Protein AF-A0A8S3SWG8-F1 (afdb_monomer_lite)

Organism: Mytilus edulis (NCBI:txid6550)

pLDDT: mean 70.82, std 17.38, range [36.03, 93.69]

Radius of gyration: 21.61 Å; chains: 1; bounding box: 62×68×49 Å

Foldseek 3Di:
DVVLCVVPVDDPPVVVVVVVVVVVLVVLLVVQLLVQLCVVPVCSVPDDDLDPVVVVVSSLVSLPPPVSPVDAQKHFDNPWDFDPPPQDQWTKGWIWGDDPPRRTDIDIDIDWDWDDDFLDEDPPDPQVPDPPDDPQLSRLYKIKTFDGDPDDPVDPPVDPSVVLPDDDDDDPPPPPPDRIDIGSVSSVVVSLVPDDPVVVSVVVSVVVCVVVDDDPPPPPPPPDDD

Sequence (226 aa):
MNYLLESYHIRSQKNNSEVDSVTFEVNNLVTSICTQIRKYDSRFEMSVFPSGMLFSEYLKRALNEPLLWKEGNLYFNIKNEFTIRHDKPVITFGVYWFGSVYKKLRISIDLVPAVYKRGWWPTNTDVYKIPLISPDIKAAGCFLILQTKKLKISVDISHCISQTCNTEDDDEELAKKRMLRISTAPAEICLMKSLPNKFRQAYVLAKILKNVCPEIDVETKQYGLE

Secondary structure (DSSP, 8-state):
-HHHIIIIIS--HHHHHHHHHHHHHHHHHHHHHHHHHHHH-GGGGSS--S-HHHHHHHHHHHHT-TTTTSSSSEEE-TTSPPEE-TTSS-EEEEEEE--SS-TTEEEEEEE--EEE-TT---TT--GGGSTT--HHHHHH--EEEEPPP-S---S--SS-GGGTSPP----TT-----SEEEE-HHHHHHHHHHS-HHHHHHHHHHHHHHHHSPP-----------

Structure (mmCIF, N/CA/C/O backbone):
data_AF-A0A8S3SWG8-F1
#
_entry.id   AF-A0A8S3SWG8-F1
#
loop_
_atom_site.group_PDB
_atom_site.id
_atom_site.type_symbol
_atom_site.label_atom_id
_atom_site.label_alt_id
_atom_site.label_comp_id
_atom_site.label_asym_id
_atom_site.label_entity_id
_atom_site.label_seq_id
_atom_site.pdbx_PDB_ins_code
_atom_site.Cartn_x
_atom_site.Cartn_y
_atom_site.Cartn_z
_atom_site.occupancy
_atom_site.B_iso_or_equiv
_atom_site.auth_seq_id
_atom_site.auth_comp_id
_atom_site.auth_asym_id
_atom_site.auth_atom_id
_atom_site.pdbx_PDB_model_num
ATOM 1 N N . MET A 1 1 ? -23.712 -16.628 -3.061 1.00 57.06 1 MET A N 1
ATOM 2 C CA . MET A 1 1 ? -22.849 -15.448 -3.309 1.00 57.06 1 MET A CA 1
ATOM 3 C C . MET A 1 1 ? -23.446 -14.188 -2.685 1.00 57.06 1 MET A C 1
ATOM 5 O O . MET A 1 1 ? -22.752 -13.569 -1.892 1.00 57.06 1 MET A O 1
ATOM 9 N N . ASN A 1 2 ? -24.722 -13.868 -2.946 1.00 60.84 2 ASN A N 1
ATOM 10 C CA . ASN A 1 2 ? -25.399 -12.691 -2.374 1.00 60.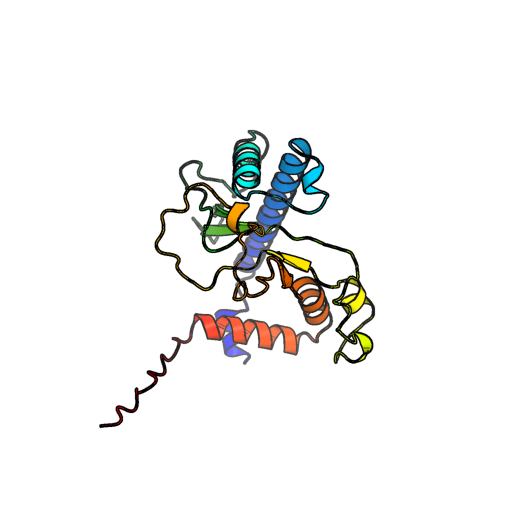84 2 ASN A CA 1
ATOM 11 C C . ASN A 1 2 ? -25.416 -12.675 -0.840 1.00 60.84 2 ASN A C 1
ATOM 13 O O . ASN A 1 2 ? -24.961 -11.698 -0.275 1.00 60.84 2 ASN A O 1
ATOM 17 N N . TYR A 1 3 ? -25.772 -13.782 -0.174 1.00 65.62 3 TYR A N 1
ATOM 18 C CA . TYR A 1 3 ? -25.734 -13.868 1.296 1.00 65.62 3 TYR A CA 1
ATOM 19 C C . TYR A 1 3 ? -24.356 -13.526 1.891 1.00 65.62 3 TYR A C 1
ATOM 21 O O . TYR A 1 3 ? -24.258 -12.721 2.801 1.00 65.62 3 TYR A O 1
ATOM 29 N N . LEU A 1 4 ? -23.259 -14.064 1.343 1.00 62.97 4 LEU A N 1
ATOM 30 C CA . LEU A 1 4 ? -21.913 -13.748 1.845 1.00 62.97 4 LEU A CA 1
ATOM 31 C C . LEU A 1 4 ? -21.521 -12.287 1.584 1.00 62.97 4 LEU A C 1
ATOM 33 O O . LEU A 1 4 ? -20.842 -11.681 2.411 1.00 62.97 4 LEU A O 1
ATOM 37 N N . LEU A 1 5 ? -21.952 -11.715 0.453 1.00 64.19 5 LEU A N 1
ATOM 38 C CA . LEU A 1 5 ? -21.776 -10.288 0.198 1.00 64.19 5 LEU A CA 1
ATOM 39 C C . LEU A 1 5 ? -22.578 -9.479 1.212 1.00 64.19 5 LEU A C 1
ATOM 41 O O . LEU A 1 5 ? -22.011 -8.624 1.866 1.00 64.19 5 LEU A O 1
ATOM 45 N N . GLU A 1 6 ? -23.855 -9.772 1.394 1.00 65.69 6 GLU A N 1
ATOM 46 C CA . GLU A 1 6 ? -24.756 -9.053 2.294 1.00 65.69 6 GLU A CA 1
ATOM 47 C C . GLU A 1 6 ? -24.338 -9.158 3.762 1.00 65.69 6 GLU A C 1
ATOM 49 O O . GLU A 1 6 ? -24.342 -8.159 4.472 1.00 65.69 6 GLU A O 1
ATOM 54 N N . SER A 1 7 ? -23.912 -10.337 4.210 1.00 62.62 7 SER A N 1
ATOM 55 C CA . SER A 1 7 ? -23.551 -10.582 5.606 1.00 62.62 7 SER A CA 1
ATOM 56 C C . SER A 1 7 ? -22.138 -10.123 5.972 1.00 62.62 7 SER A C 1
ATOM 58 O O . SER A 1 7 ? -21.915 -9.738 7.117 1.00 62.62 7 SER A O 1
ATOM 60 N N . TYR A 1 8 ? -21.174 -10.163 5.041 1.00 60.78 8 TYR A N 1
ATOM 61 C CA . TYR A 1 8 ? -19.756 -9.912 5.360 1.00 60.78 8 TYR A CA 1
ATOM 62 C C . TYR A 1 8 ? -19.107 -8.772 4.567 1.00 60.78 8 TYR A C 1
ATOM 64 O O . TYR A 1 8 ? -18.087 -8.230 5.002 1.00 60.78 8 TYR A O 1
ATOM 72 N N . HIS A 1 9 ? -19.658 -8.393 3.412 1.00 63.19 9 HIS A N 1
ATOM 73 C CA . HIS A 1 9 ? -19.098 -7.344 2.555 1.00 63.19 9 HIS A CA 1
ATOM 74 C C . HIS A 1 9 ? -19.911 -6.042 2.573 1.00 63.19 9 HIS A C 1
ATOM 76 O O . HIS A 1 9 ? -19.324 -4.965 2.653 1.00 63.19 9 HIS A O 1
ATOM 82 N N . ILE A 1 10 ? -21.241 -6.124 2.533 1.00 63.59 10 ILE A N 1
ATOM 83 C CA . ILE A 1 10 ? -22.164 -4.994 2.603 1.00 63.59 10 ILE A CA 1
ATOM 84 C C . ILE A 1 10 ? -22.237 -4.575 4.065 1.00 63.59 10 ILE A C 1
ATOM 86 O O . ILE A 1 10 ? -22.981 -5.118 4.875 1.00 63.59 10 ILE A O 1
ATOM 90 N N . ARG A 1 11 ? -21.393 -3.613 4.427 1.00 65.00 11 ARG A N 1
ATOM 91 C CA . ARG A 1 11 ? -21.421 -3.019 5.762 1.00 65.00 11 ARG A CA 1
ATOM 92 C C . ARG A 1 11 ? -22.579 -2.027 5.839 1.00 65.00 11 ARG A C 1
ATOM 94 O O . ARG A 1 11 ? -23.030 -1.504 4.819 1.00 65.00 11 ARG A O 1
ATOM 101 N N . SER A 1 12 ? -23.029 -1.730 7.058 1.00 70.69 12 SER A N 1
ATOM 102 C CA . SER A 1 12 ? -23.976 -0.632 7.272 1.00 70.69 12 SER A CA 1
ATOM 103 C C . SER A 1 12 ? -23.427 0.665 6.663 1.00 70.69 12 SER A C 1
ATOM 105 O O . SER A 1 12 ? -22.212 0.868 6.598 1.00 70.69 12 SER A O 1
ATOM 107 N N . GLN A 1 13 ? -24.310 1.570 6.238 1.00 73.75 13 GLN A N 1
ATOM 108 C CA . GLN A 1 13 ? -23.900 2.854 5.659 1.00 73.75 13 GLN A CA 1
ATOM 109 C C . GLN A 1 13 ? -22.954 3.630 6.592 1.00 73.75 13 GLN A C 1
ATOM 111 O O . GLN A 1 13 ? -21.968 4.202 6.137 1.00 73.75 13 GLN A O 1
ATOM 116 N N . LYS A 1 14 ? -23.203 3.557 7.906 1.00 74.88 14 LYS A N 1
ATOM 117 C CA . LYS A 1 14 ? -22.357 4.146 8.949 1.00 74.88 14 LYS A CA 1
ATOM 118 C C . LYS A 1 14 ? -20.967 3.501 9.026 1.00 74.88 14 LYS A C 1
ATOM 120 O O . LYS A 1 14 ? -19.974 4.194 9.211 1.00 74.88 14 LYS A O 1
ATOM 125 N N . ASN A 1 15 ? -20.880 2.180 8.861 1.00 79.50 15 ASN A N 1
ATOM 126 C CA . ASN A 1 15 ? -19.596 1.483 8.818 1.00 79.50 15 ASN A CA 1
ATOM 127 C C . ASN A 1 15 ? -18.816 1.840 7.548 1.00 79.50 15 ASN A C 1
ATOM 129 O O . ASN A 1 15 ? -17.609 2.033 7.630 1.00 79.50 15 ASN A O 1
ATOM 133 N N . ASN A 1 16 ? -19.483 1.926 6.391 1.00 79.44 16 ASN A N 1
ATOM 134 C CA . ASN A 1 16 ? -18.834 2.330 5.141 1.00 79.44 16 ASN A CA 1
ATOM 135 C C . ASN A 1 16 ? -18.283 3.752 5.247 1.00 79.44 16 ASN A C 1
ATOM 137 O O . ASN A 1 16 ? -17.101 3.946 4.991 1.00 79.44 16 ASN A O 1
ATOM 141 N N . SER A 1 17 ? -19.084 4.707 5.735 1.00 84.56 17 SER A N 1
ATOM 142 C CA . SER A 1 17 ? -18.609 6.084 5.894 1.00 84.56 17 SER A CA 1
ATOM 143 C C . SER A 1 17 ? -17.423 6.173 6.852 1.00 84.56 17 SER A C 1
ATOM 145 O O . SER A 1 17 ? -16.471 6.892 6.580 1.00 84.56 17 SER A O 1
ATOM 147 N N . GLU A 1 18 ? -17.443 5.429 7.964 1.00 85.31 18 GLU A N 1
ATOM 148 C CA . GLU A 1 18 ? -16.325 5.446 8.907 1.00 85.31 18 GLU A CA 1
ATOM 149 C C . GLU A 1 18 ? -15.065 4.783 8.335 1.00 85.31 18 GLU A C 1
ATOM 151 O O . GLU A 1 18 ? -13.961 5.252 8.589 1.00 85.31 18 GLU A O 1
ATOM 156 N N . VAL A 1 19 ? -15.202 3.736 7.519 1.00 84.81 19 VAL A N 1
ATOM 157 C CA . VAL A 1 19 ? -14.074 3.104 6.812 1.00 84.81 19 VAL A CA 1
ATOM 158 C C . VAL A 1 19 ? -13.483 4.042 5.765 1.00 84.81 19 VAL A C 1
ATOM 160 O O . VAL A 1 19 ? -12.259 4.093 5.623 1.00 84.81 19 VAL A O 1
ATOM 163 N N . ASP A 1 20 ? -14.323 4.796 5.060 1.00 85.62 20 ASP A N 1
ATOM 164 C CA . ASP A 1 20 ? -13.876 5.816 4.114 1.00 85.62 20 ASP A CA 1
ATOM 165 C C . ASP A 1 20 ? -13.111 6.927 4.845 1.00 85.62 20 ASP A C 1
ATOM 167 O O . ASP A 1 20 ? -12.016 7.291 4.416 1.00 85.62 20 ASP A O 1
ATOM 171 N N . SER A 1 21 ? -13.607 7.387 6.003 1.00 87.38 21 SER A N 1
ATOM 172 C CA . SER A 1 21 ? -12.891 8.342 6.862 1.00 87.38 21 SER A CA 1
ATOM 173 C C . SER A 1 21 ? -11.553 7.791 7.355 1.00 87.38 21 SER A C 1
ATOM 175 O O . SER A 1 21 ? -10.537 8.467 7.234 1.00 87.38 21 SER A O 1
ATOM 177 N N . VAL A 1 22 ? -11.517 6.548 7.852 1.00 86.19 22 VAL A N 1
ATOM 178 C CA . VAL A 1 22 ? -10.267 5.882 8.259 1.00 86.19 22 VAL A CA 1
ATOM 179 C C . VAL A 1 22 ? -9.275 5.854 7.098 1.00 86.19 22 VAL A C 1
ATOM 181 O O . VAL A 1 22 ? -8.109 6.196 7.268 1.00 86.19 22 VAL A O 1
ATOM 184 N N . THR A 1 23 ? -9.730 5.447 5.913 1.00 85.69 23 THR A N 1
ATOM 185 C CA . THR A 1 23 ? -8.876 5.320 4.725 1.00 85.69 23 THR A CA 1
ATOM 186 C C . THR A 1 23 ? -8.331 6.677 4.289 1.00 85.69 23 THR A C 1
ATOM 188 O O . THR A 1 23 ? -7.146 6.792 3.979 1.00 85.69 23 THR A O 1
ATOM 191 N N . PHE A 1 24 ? -9.176 7.708 4.289 1.00 86.31 24 PHE A N 1
ATOM 192 C CA . PHE A 1 24 ? -8.790 9.078 3.969 1.00 86.31 24 PHE A CA 1
ATOM 193 C C . PHE A 1 24 ? -7.724 9.607 4.935 1.00 86.31 24 PHE A C 1
ATOM 195 O O . PHE A 1 24 ? -6.657 10.031 4.493 1.00 86.31 24 PHE A O 1
ATOM 202 N N . GLU A 1 25 ? -7.959 9.494 6.243 1.00 86.81 25 GLU A N 1
ATOM 203 C CA . GLU A 1 25 ? -7.031 9.985 7.267 1.00 86.81 25 GLU A CA 1
ATOM 204 C C . GLU A 1 25 ? -5.702 9.222 7.265 1.00 86.81 25 GLU A C 1
ATOM 206 O O . GLU A 1 25 ? -4.633 9.826 7.348 1.00 86.81 25 GLU A O 1
ATOM 211 N N . VAL A 1 26 ? -5.730 7.896 7.085 1.00 84.69 26 VAL A N 1
ATOM 212 C CA . VAL A 1 26 ? -4.501 7.096 6.957 1.00 84.69 26 VAL A CA 1
ATOM 213 C C . VAL A 1 26 ? -3.703 7.508 5.715 1.00 84.69 26 VAL A C 1
ATOM 215 O O . VAL A 1 26 ? -2.483 7.645 5.796 1.00 84.69 26 VAL A O 1
ATOM 218 N N . ASN A 1 27 ? -4.355 7.753 4.575 1.00 83.69 27 ASN A N 1
ATOM 219 C CA . ASN A 1 27 ? -3.670 8.202 3.358 1.00 83.69 27 ASN A CA 1
ATOM 220 C C . ASN A 1 27 ? -3.062 9.604 3.514 1.00 83.69 27 ASN A C 1
ATOM 222 O O . ASN A 1 27 ? -1.930 9.834 3.075 1.00 83.69 27 ASN A O 1
ATOM 226 N N . ASN A 1 28 ? -3.775 10.527 4.163 1.00 84.06 28 ASN A N 1
ATOM 227 C CA . ASN A 1 28 ? -3.267 11.864 4.470 1.00 84.06 28 ASN A CA 1
ATOM 228 C C . ASN A 1 28 ? -2.070 11.803 5.418 1.00 84.06 28 ASN A C 1
ATOM 230 O O . ASN A 1 28 ? -1.062 12.476 5.183 1.00 84.06 28 ASN A O 1
ATOM 234 N N . LEU A 1 29 ? -2.143 10.953 6.445 1.00 84.00 29 LEU A N 1
ATOM 235 C CA . LEU A 1 29 ? -1.035 10.706 7.358 1.00 84.00 29 LEU A CA 1
ATOM 236 C C . LEU A 1 29 ? 0.188 10.174 6.606 1.00 84.00 29 LEU A C 1
ATOM 238 O O . LEU A 1 29 ? 1.271 10.740 6.734 1.00 84.00 29 LEU A O 1
ATOM 242 N N . VAL A 1 30 ? 0.031 9.121 5.796 1.00 83.69 30 VAL A N 1
ATOM 243 C CA . VAL A 1 30 ? 1.140 8.533 5.022 1.00 83.69 30 VAL A CA 1
ATOM 244 C C . VAL A 1 30 ? 1.748 9.568 4.075 1.00 83.69 30 VAL A C 1
ATOM 246 O O . VAL A 1 30 ? 2.968 9.697 4.011 1.00 83.69 30 VAL A O 1
ATOM 249 N N . THR A 1 31 ? 0.921 10.372 3.406 1.00 83.69 31 THR A N 1
ATOM 250 C CA . THR A 1 31 ? 1.386 11.451 2.520 1.00 83.69 31 THR A CA 1
ATOM 251 C C . THR A 1 31 ? 2.163 12.516 3.293 1.00 83.69 31 THR A C 1
ATOM 253 O O . THR A 1 31 ? 3.228 12.957 2.851 1.00 83.69 31 THR A O 1
ATOM 256 N N . SER A 1 32 ? 1.678 12.904 4.472 1.00 83.31 32 SER A N 1
ATOM 257 C CA . SER A 1 32 ? 2.334 13.886 5.337 1.00 83.31 32 SER A CA 1
ATOM 258 C C . SER A 1 32 ? 3.667 13.363 5.868 1.00 83.31 32 SER A C 1
ATOM 260 O O . SER A 1 32 ? 4.667 14.075 5.801 1.00 83.31 32 SER A O 1
ATOM 262 N N . ILE A 1 33 ? 3.721 12.099 6.297 1.00 82.19 33 ILE A N 1
ATOM 263 C CA . ILE A 1 33 ? 4.956 11.412 6.694 1.00 82.19 33 ILE A CA 1
ATOM 264 C C . ILE A 1 33 ? 5.957 11.419 5.538 1.00 82.19 33 ILE A C 1
ATOM 266 O O . ILE A 1 33 ? 7.079 11.885 5.715 1.00 82.19 33 ILE A O 1
ATOM 270 N N . CYS A 1 34 ? 5.561 10.964 4.346 1.00 80.62 34 CYS A N 1
ATOM 271 C CA . CYS A 1 34 ? 6.434 10.956 3.171 1.00 80.62 34 CYS A CA 1
ATOM 272 C C . CYS A 1 34 ? 6.932 12.366 2.818 1.00 80.62 34 CYS A C 1
ATOM 274 O O . CYS A 1 34 ? 8.098 12.537 2.468 1.00 80.62 34 CYS A O 1
ATOM 276 N N . THR A 1 35 ? 6.081 13.384 2.965 1.00 82.25 35 THR A N 1
ATOM 277 C CA . THR A 1 35 ? 6.444 14.789 2.732 1.00 82.25 35 THR A CA 1
ATOM 278 C C . THR A 1 35 ? 7.468 15.290 3.751 1.00 82.25 35 THR A C 1
ATOM 280 O O . THR A 1 35 ? 8.424 15.962 3.373 1.00 82.25 35 THR A O 1
ATOM 283 N N 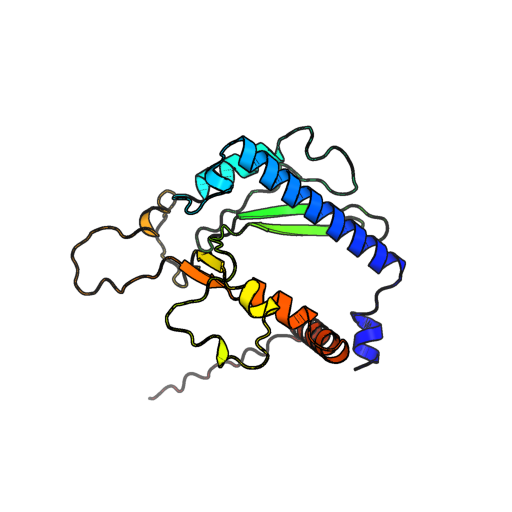. GLN A 1 36 ? 7.309 14.966 5.037 1.00 82.75 36 GLN A N 1
ATOM 284 C CA . GLN A 1 36 ? 8.273 15.344 6.077 1.00 82.75 36 GLN A CA 1
ATOM 285 C C . GLN A 1 36 ? 9.602 14.611 5.908 1.00 82.75 36 GLN A C 1
ATOM 287 O O . GLN A 1 36 ? 10.660 15.232 5.936 1.00 82.75 36 GLN A O 1
ATOM 292 N N . ILE A 1 37 ? 9.551 13.310 5.629 1.00 80.12 37 ILE A N 1
ATOM 293 C CA . ILE A 1 37 ? 10.734 12.508 5.316 1.00 80.12 37 ILE A CA 1
ATOM 294 C C . ILE A 1 37 ? 11.498 13.115 4.127 1.00 80.12 37 ILE A C 1
ATOM 296 O O . ILE A 1 37 ? 12.712 13.285 4.209 1.00 80.12 37 ILE A O 1
ATOM 300 N N . ARG A 1 38 ? 10.792 13.550 3.074 1.00 79.00 38 ARG A N 1
ATOM 301 C CA . ARG A 1 38 ? 11.382 14.265 1.929 1.00 79.00 38 ARG A CA 1
ATOM 302 C C . ARG A 1 38 ? 12.040 15.593 2.313 1.00 79.00 38 ARG A C 1
ATOM 304 O O . ARG A 1 38 ? 13.034 15.969 1.700 1.00 79.00 38 ARG A O 1
ATOM 311 N N . LYS A 1 39 ? 11.504 16.320 3.300 1.00 81.94 39 LYS A N 1
ATOM 312 C CA . LYS A 1 39 ? 12.140 17.550 3.807 1.00 81.94 39 LYS A CA 1
ATOM 313 C C . LYS A 1 39 ? 13.437 17.257 4.555 1.00 81.94 39 LYS A C 1
ATOM 315 O O . LYS A 1 39 ? 14.352 18.069 4.491 1.00 81.94 39 LYS A O 1
ATOM 320 N N . TYR A 1 40 ? 13.515 16.131 5.265 1.00 80.19 40 TYR A N 1
ATOM 321 C CA . TYR A 1 40 ? 14.744 15.736 5.953 1.00 80.19 40 TYR A CA 1
ATOM 322 C C . TYR A 1 40 ? 15.803 15.186 4.998 1.00 80.19 40 TYR A C 1
ATOM 324 O O . TYR A 1 40 ? 16.990 15.369 5.261 1.00 80.19 40 TYR A O 1
ATOM 332 N N . ASP A 1 41 ? 15.390 14.528 3.912 1.00 70.56 41 ASP A N 1
ATOM 333 C CA . ASP A 1 41 ? 16.292 14.020 2.882 1.00 70.56 41 ASP A CA 1
ATOM 334 C C . ASP A 1 41 ? 15.583 13.924 1.518 1.00 70.56 41 ASP A C 1
ATOM 336 O O . ASP A 1 41 ? 14.652 13.141 1.306 1.00 70.56 41 ASP A O 1
ATOM 340 N N . SER A 1 42 ? 16.041 14.720 0.551 1.00 69.25 42 SER A N 1
ATOM 341 C CA . SER A 1 42 ? 15.465 14.758 -0.796 1.00 69.25 42 SER A CA 1
ATOM 342 C C . SER A 1 42 ? 15.673 13.455 -1.576 1.00 69.25 42 SER A C 1
ATOM 344 O O . SER A 1 42 ? 14.939 13.195 -2.529 1.00 69.25 42 SER A O 1
ATOM 346 N N . ARG A 1 43 ? 16.593 12.577 -1.149 1.00 66.44 43 ARG A N 1
ATOM 347 C CA . ARG A 1 43 ? 16.804 11.249 -1.750 1.00 66.44 43 ARG A CA 1
ATOM 348 C C . ARG A 1 43 ? 15.627 10.303 -1.524 1.00 66.44 43 ARG A C 1
ATOM 350 O O . ARG A 1 43 ? 15.517 9.305 -2.222 1.00 66.44 43 ARG A O 1
ATOM 357 N N . PHE A 1 44 ? 14.675 10.625 -0.646 1.00 62.44 44 PHE A N 1
ATOM 358 C CA . PHE A 1 44 ? 13.390 9.910 -0.605 1.00 62.44 44 PHE A CA 1
ATOM 359 C C . PHE A 1 44 ? 12.535 10.106 -1.868 1.00 62.44 44 PHE A C 1
ATOM 361 O O . PHE A 1 44 ? 11.556 9.387 -2.051 1.00 62.44 44 PHE A O 1
ATOM 368 N N . GLU A 1 45 ? 12.938 11.001 -2.778 1.00 56.84 45 GLU A N 1
ATOM 369 C CA . GLU A 1 45 ? 12.431 11.093 -4.153 1.00 56.84 45 GLU A CA 1
ATOM 370 C C . GLU A 1 45 ? 13.211 10.207 -5.154 1.00 56.84 45 GLU A C 1
ATOM 372 O O . GLU A 1 45 ? 12.694 9.895 -6.226 1.00 56.84 45 GLU A O 1
ATOM 377 N N . MET A 1 46 ? 14.426 9.744 -4.814 1.00 41.12 46 MET A N 1
ATOM 378 C CA . MET A 1 46 ? 15.296 8.943 -5.684 1.00 41.12 46 MET A CA 1
ATOM 379 C C . MET A 1 46 ? 16.039 7.788 -4.977 1.00 41.12 46 MET A C 1
ATOM 381 O O . MET A 1 46 ? 17.015 7.976 -4.264 1.00 41.12 46 MET A O 1
ATOM 385 N N . SER A 1 47 ? 15.598 6.577 -5.334 1.00 50.53 47 SER A N 1
ATOM 386 C CA . SER A 1 47 ? 16.322 5.316 -5.579 1.00 50.53 47 SER A CA 1
ATOM 387 C C . SER A 1 47 ? 17.558 4.958 -4.734 1.00 50.53 47 SER A C 1
ATOM 389 O O . SER A 1 47 ? 18.670 5.383 -5.020 1.00 50.53 47 SER A O 1
ATOM 391 N N . VAL A 1 48 ? 17.359 3.952 -3.875 1.00 39.22 48 VAL A N 1
ATOM 392 C CA . VAL A 1 48 ? 18.357 3.124 -3.167 1.00 39.22 48 VAL A CA 1
ATOM 393 C C . VAL A 1 48 ? 18.805 3.686 -1.817 1.00 39.22 48 VAL A C 1
ATOM 395 O O . VAL A 1 48 ? 19.739 4.471 -1.697 1.00 39.22 48 VAL A O 1
ATOM 398 N N . PHE A 1 49 ? 18.151 3.178 -0.769 1.00 46.41 49 PHE A N 1
ATOM 399 C CA . PHE A 1 49 ? 18.596 3.350 0.608 1.00 46.41 49 PHE A CA 1
ATOM 400 C C . PHE A 1 49 ? 19.559 2.226 0.986 1.00 46.41 49 PHE A C 1
ATOM 402 O O . PHE A 1 49 ? 19.170 1.059 0.910 1.00 46.41 49 PHE A O 1
ATOM 409 N N . PRO A 1 50 ? 20.779 2.551 1.442 1.00 40.47 50 PRO A N 1
ATOM 410 C CA . PRO A 1 50 ? 21.712 1.547 1.936 1.00 40.47 50 PRO A CA 1
ATOM 411 C C . PRO A 1 50 ? 21.315 0.997 3.318 1.00 40.47 50 PRO A C 1
ATOM 413 O O . PRO A 1 50 ? 21.817 -0.050 3.716 1.00 40.47 50 PRO A O 1
ATOM 416 N N . SER A 1 51 ? 20.403 1.646 4.062 1.00 47.44 51 SER A N 1
ATOM 417 C CA . SER A 1 51 ? 19.955 1.125 5.359 1.00 47.44 51 SER A CA 1
ATOM 418 C C . SER A 1 51 ? 18.500 1.472 5.706 1.00 47.44 51 SER A C 1
ATOM 420 O O . SER A 1 51 ? 18.052 2.615 5.624 1.00 47.44 51 SER A O 1
ATOM 422 N N . GLY A 1 52 ? 17.749 0.464 6.158 1.00 53.94 52 GLY A N 1
ATOM 423 C CA . GLY A 1 52 ? 16.439 0.634 6.793 1.00 53.94 52 GLY A CA 1
ATOM 424 C C . GLY A 1 52 ? 16.500 1.364 8.143 1.00 53.94 52 GLY A C 1
ATOM 425 O O . GLY A 1 52 ? 15.484 1.894 8.580 1.00 53.94 52 GLY A O 1
ATOM 426 N N . MET A 1 53 ? 17.679 1.456 8.778 1.00 57.75 53 MET A N 1
ATOM 427 C CA . MET A 1 53 ? 17.869 2.227 10.014 1.00 57.75 53 MET A CA 1
ATOM 428 C C . MET A 1 53 ? 17.746 3.735 9.776 1.00 57.75 53 MET A C 1
ATOM 430 O O . MET A 1 53 ? 16.962 4.372 10.471 1.00 57.75 53 MET A O 1
ATOM 434 N N . LEU A 1 54 ? 18.415 4.292 8.758 1.00 59.25 54 LEU A N 1
ATOM 435 C CA . LEU A 1 54 ? 18.298 5.720 8.421 1.00 59.25 54 LEU A CA 1
ATOM 436 C C . LEU A 1 54 ? 16.844 6.088 8.105 1.00 59.25 54 LEU A C 1
ATOM 438 O O . LEU A 1 54 ? 16.307 7.057 8.635 1.00 59.25 54 LEU A O 1
ATOM 442 N N . PHE A 1 55 ? 16.156 5.259 7.311 1.00 65.50 55 PHE A N 1
ATOM 443 C CA . PHE A 1 55 ? 14.731 5.463 7.045 1.00 65.50 55 PHE A CA 1
ATOM 444 C C . PHE A 1 55 ? 13.886 5.406 8.325 1.00 65.50 55 PHE A C 1
ATOM 446 O O . PHE A 1 55 ? 12.973 6.213 8.490 1.00 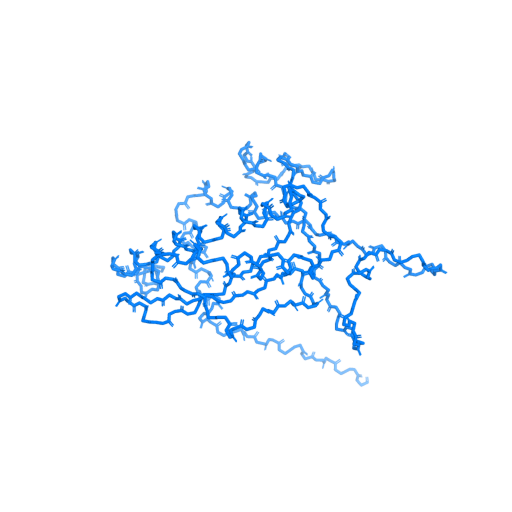65.50 55 PHE A O 1
ATOM 453 N N . SER A 1 56 ? 14.213 4.513 9.264 1.00 67.25 56 SER A N 1
ATOM 454 C CA . SER A 1 56 ? 13.524 4.442 10.555 1.00 67.25 56 SER A CA 1
ATOM 455 C C . SER A 1 56 ? 13.727 5.692 11.414 1.00 67.25 56 SER A C 1
ATOM 457 O O . SER A 1 56 ? 12.794 6.112 12.092 1.00 67.25 56 SER A O 1
ATOM 459 N N . GLU A 1 57 ? 14.905 6.317 11.368 1.00 70.81 57 GLU A N 1
ATOM 460 C CA . GLU A 1 57 ? 15.195 7.554 12.097 1.00 70.81 57 GLU A CA 1
ATOM 461 C C . GLU A 1 57 ? 14.415 8.730 11.516 1.00 70.81 57 GLU A C 1
ATOM 463 O O . GLU A 1 57 ? 13.764 9.464 12.260 1.00 70.81 57 GLU A O 1
ATOM 468 N N . TYR A 1 58 ? 14.392 8.869 10.187 1.00 73.19 58 TYR A N 1
ATOM 469 C CA . TYR A 1 58 ? 13.588 9.899 9.528 1.00 73.19 58 TYR A CA 1
ATOM 470 C C . TYR A 1 58 ? 12.089 9.691 9.746 1.00 73.19 58 TYR A C 1
AT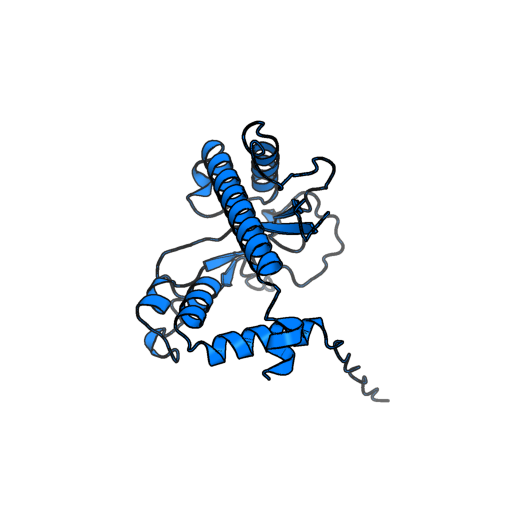OM 472 O O . TYR A 1 58 ? 11.366 10.662 9.961 1.00 73.19 58 TYR A O 1
ATOM 480 N N . LEU A 1 59 ? 11.620 8.440 9.756 1.00 76.00 59 LEU A N 1
ATOM 481 C CA . LEU A 1 59 ? 10.235 8.112 10.078 1.00 76.00 59 LEU A CA 1
ATOM 482 C C . LEU A 1 59 ? 9.894 8.465 11.531 1.00 76.00 59 LEU A C 1
ATOM 484 O O . LEU A 1 59 ? 8.875 9.108 11.775 1.00 76.00 59 LEU A O 1
ATOM 488 N N . LYS A 1 60 ? 10.750 8.090 12.489 1.00 75.75 60 LYS A N 1
ATOM 489 C CA . LYS A 1 60 ? 10.604 8.472 13.903 1.00 75.75 60 LYS A CA 1
ATOM 490 C C . LYS A 1 60 ? 10.550 9.987 14.053 1.00 75.75 60 LYS A C 1
ATOM 492 O O . LYS A 1 60 ? 9.707 10.498 14.781 1.00 75.75 60 LYS A O 1
ATOM 497 N N . ARG A 1 61 ? 11.425 10.709 13.353 1.00 77.38 61 ARG A N 1
ATOM 498 C CA . ARG A 1 61 ? 11.452 12.172 13.371 1.00 77.38 61 ARG A CA 1
ATOM 499 C C . ARG A 1 61 ? 10.157 12.759 12.811 1.00 77.38 61 ARG A C 1
ATOM 501 O O . ARG A 1 61 ? 9.538 13.568 13.488 1.00 77.38 61 ARG A O 1
ATOM 508 N N . ALA A 1 62 ? 9.709 12.278 11.650 1.00 80.25 62 ALA A N 1
ATOM 509 C CA . ALA A 1 62 ? 8.470 12.727 11.020 1.00 80.25 62 ALA A CA 1
ATOM 510 C C . ALA A 1 62 ? 7.254 12.489 11.923 1.00 80.25 62 ALA A C 1
ATOM 512 O O . ALA A 1 62 ? 6.427 13.377 12.076 1.00 80.25 62 ALA A O 1
ATOM 513 N N . LEU A 1 63 ? 7.158 11.319 12.559 1.00 78.50 63 LEU A N 1
ATOM 514 C CA . LEU A 1 63 ? 6.042 10.966 13.443 1.00 78.50 63 LEU A CA 1
ATOM 515 C C . LEU A 1 63 ? 6.034 11.742 14.766 1.00 78.50 63 LEU A C 1
ATOM 517 O O . LEU A 1 63 ? 4.986 11.838 15.397 1.00 78.50 63 LEU A O 1
ATOM 521 N N . ASN A 1 64 ? 7.164 12.315 15.176 1.00 77.50 64 ASN A N 1
ATOM 522 C CA . ASN A 1 64 ? 7.246 13.194 16.342 1.00 77.50 64 ASN A CA 1
ATOM 523 C C . ASN A 1 64 ? 7.000 14.675 15.998 1.00 77.50 64 ASN A C 1
ATOM 525 O O . ASN A 1 64 ? 7.076 15.519 16.889 1.00 77.50 64 ASN A O 1
ATOM 529 N N . GLU A 1 65 ? 6.693 15.012 14.739 1.00 79.25 65 GLU A N 1
ATOM 530 C CA . GLU A 1 65 ? 6.379 16.389 14.353 1.00 79.25 65 GLU A CA 1
ATOM 531 C C . GLU A 1 65 ? 5.064 16.854 15.008 1.00 79.25 65 GLU A C 1
ATOM 533 O O . GLU A 1 65 ? 4.008 16.260 14.754 1.00 79.25 65 GLU A O 1
ATOM 538 N N . PRO A 1 66 ? 5.071 17.951 15.794 1.00 71.12 66 PRO A N 1
ATOM 539 C CA . PRO A 1 66 ? 3.891 18.421 16.527 1.00 71.12 66 PRO A CA 1
ATOM 540 C C . PRO A 1 66 ? 2.701 18.742 15.624 1.00 71.12 66 PRO A C 1
ATOM 542 O O . PRO A 1 66 ? 1.553 18.725 16.061 1.00 71.12 66 PRO A O 1
ATOM 545 N N . LEU A 1 67 ? 2.974 19.071 14.357 1.00 74.50 67 LEU A N 1
ATOM 546 C CA . LEU A 1 67 ? 1.947 19.463 13.404 1.00 74.50 67 LEU A CA 1
ATOM 547 C C . LEU A 1 67 ? 1.355 18.277 12.624 1.00 74.50 67 LEU A C 1
ATOM 549 O O . LEU A 1 67 ? 0.399 18.483 11.883 1.00 74.50 67 LEU A O 1
ATOM 553 N N . LEU A 1 68 ? 1.908 17.065 12.773 1.00 74.62 68 LEU A N 1
ATOM 554 C CA . LEU A 1 68 ? 1.465 15.881 12.030 1.00 74.62 68 LEU A CA 1
ATOM 555 C C . LEU A 1 68 ? 0.108 15.353 12.521 1.00 74.62 68 LEU A C 1
ATOM 557 O O . LEU A 1 68 ? -0.681 14.860 11.725 1.00 74.62 68 LEU A O 1
ATOM 561 N N . TRP A 1 69 ? -0.165 15.478 13.821 1.00 75.62 69 TRP A N 1
ATOM 562 C CA . TRP A 1 69 ? -1.340 14.904 14.497 1.00 75.62 69 TRP A CA 1
ATOM 563 C C . TRP A 1 69 ? -2.442 15.921 14.769 1.00 75.62 69 TRP A C 1
ATOM 565 O O . TRP A 1 69 ? -3.245 15.736 15.680 1.00 75.62 69 TRP A O 1
ATOM 575 N N . LYS A 1 70 ? -2.420 17.048 14.056 1.00 60.97 70 LYS A N 1
ATOM 576 C CA . LYS A 1 70 ? -3.185 18.230 14.454 1.00 60.97 70 LYS A CA 1
ATOM 577 C C . LYS A 1 70 ? -4.689 18.022 14.472 1.00 60.97 70 LYS A C 1
ATOM 579 O O . LYS A 1 70 ? -5.350 18.700 15.250 1.00 60.97 70 LYS A O 1
ATOM 584 N N . GLU A 1 71 ? -5.225 17.131 13.643 1.00 63.88 71 GLU A N 1
ATOM 585 C CA . GLU A 1 71 ? -6.667 16.990 13.469 1.00 63.88 71 GLU A CA 1
ATOM 586 C C . GLU A 1 71 ? -7.037 15.538 13.143 1.00 63.88 71 GLU A C 1
ATOM 588 O O . GLU A 1 71 ? -6.344 14.868 12.378 1.00 63.88 71 GLU A O 1
ATOM 593 N N . GLY A 1 72 ? -8.129 15.054 13.741 1.00 64.88 72 GLY A N 1
ATOM 594 C CA . GLY A 1 72 ? -8.745 13.770 13.405 1.00 64.88 72 GLY A CA 1
ATOM 595 C C . GLY A 1 72 ? -8.863 12.775 14.563 1.00 64.88 72 GLY A C 1
ATOM 596 O O . GLY A 1 72 ? -8.363 12.965 15.667 1.00 64.88 72 GLY A O 1
ATOM 597 N N . ASN A 1 73 ? -9.543 11.665 14.280 1.00 79.56 73 ASN A N 1
ATOM 598 C CA . ASN A 1 73 ? -9.726 10.534 15.199 1.00 79.56 73 ASN A CA 1
ATOM 599 C C . ASN A 1 73 ? -8.523 9.569 15.208 1.00 79.56 73 ASN A C 1
ATOM 601 O O . ASN A 1 73 ? -8.597 8.486 15.796 1.00 79.56 73 ASN A O 1
ATOM 605 N N . LEU A 1 74 ? -7.448 9.926 14.498 1.00 81.19 74 LEU A N 1
ATOM 606 C CA . LEU A 1 74 ? -6.255 9.118 14.291 1.00 81.19 74 LEU A CA 1
ATOM 607 C C . LEU A 1 74 ? -5.123 9.637 15.176 1.00 81.19 74 LEU A C 1
ATOM 609 O O . LEU A 1 74 ? -4.791 10.817 15.131 1.00 81.19 74 LEU A O 1
ATOM 613 N N . TYR A 1 75 ? -4.485 8.755 15.938 1.00 79.12 75 TYR A N 1
ATOM 614 C CA . TYR A 1 75 ? -3.307 9.137 16.710 1.00 79.12 75 TYR A CA 1
ATOM 615 C C . TYR A 1 75 ? -2.254 8.035 16.753 1.00 79.12 75 TYR A C 1
ATOM 617 O O . TYR A 1 75 ? -2.542 6.837 16.661 1.00 79.12 75 TYR A O 1
ATOM 625 N N . PHE A 1 76 ? -1.008 8.452 16.947 1.00 72.94 76 PHE A N 1
ATOM 626 C CA . PHE A 1 76 ? 0.118 7.563 17.187 1.00 72.94 76 PHE A CA 1
ATOM 627 C C . PHE A 1 76 ? 0.457 7.527 18.672 1.00 72.94 76 PHE A C 1
ATOM 629 O O . PHE A 1 76 ? 0.643 8.555 19.318 1.00 72.94 76 PHE A O 1
ATOM 636 N N . ASN A 1 77 ? 0.529 6.321 19.232 1.00 68.81 77 ASN A N 1
ATOM 637 C CA . ASN A 1 77 ? 1.044 6.146 20.579 1.00 68.81 77 ASN A CA 1
ATOM 638 C C . ASN A 1 77 ? 2.565 6.018 20.490 1.00 68.81 77 ASN A C 1
ATOM 640 O O . ASN A 1 77 ? 3.050 4.997 20.018 1.00 68.81 77 ASN A O 1
ATOM 644 N N . ILE A 1 78 ? 3.298 7.017 20.981 1.00 62.47 78 ILE A N 1
ATOM 645 C CA . ILE A 1 78 ? 4.773 7.052 20.984 1.00 62.47 78 ILE A CA 1
ATOM 646 C C . ILE A 1 78 ? 5.375 5.836 21.714 1.00 62.47 78 ILE A C 1
ATOM 648 O O . ILE A 1 78 ? 6.484 5.415 21.401 1.00 62.47 78 ILE A O 1
ATOM 652 N N . LYS A 1 79 ? 4.628 5.224 22.648 1.00 60.62 79 LYS A N 1
ATOM 653 C CA . LYS A 1 79 ? 5.033 3.986 23.337 1.00 60.62 79 LYS A CA 1
ATOM 654 C C . LYS A 1 79 ? 4.898 2.722 22.477 1.00 60.62 79 LYS A C 1
ATOM 656 O O . LYS A 1 79 ? 5.346 1.666 22.905 1.00 60.62 79 LYS A O 1
ATOM 661 N N . ASN A 1 80 ? 4.255 2.787 21.308 1.00 57.31 80 ASN A N 1
ATOM 662 C CA . ASN A 1 80 ? 4.253 1.671 20.368 1.00 57.31 80 ASN A CA 1
ATOM 663 C C . ASN A 1 80 ? 5.619 1.607 19.678 1.00 57.31 80 ASN A C 1
ATOM 665 O O . ASN A 1 80 ? 6.029 2.548 19.000 1.00 57.31 80 ASN A O 1
ATOM 669 N N . GLU A 1 81 ? 6.297 0.475 19.817 1.00 59.28 81 GLU A N 1
ATOM 670 C CA . GLU A 1 81 ? 7.598 0.253 19.198 1.00 59.28 81 GLU A CA 1
ATOM 671 C C . GLU A 1 81 ? 7.497 0.233 17.666 1.00 59.28 81 GLU A C 1
ATOM 673 O O . GLU A 1 81 ? 6.628 -0.417 17.075 1.00 59.28 81 GLU A O 1
ATOM 678 N N . PHE A 1 82 ? 8.420 0.943 17.015 1.00 61.97 82 PHE A N 1
ATOM 679 C CA . PHE A 1 82 ? 8.720 0.721 15.607 1.00 61.97 82 PHE A CA 1
ATOM 680 C C . PHE A 1 82 ? 9.378 -0.638 15.479 1.00 61.97 82 PHE A C 1
ATOM 682 O O . PHE A 1 82 ? 10.453 -0.857 16.035 1.00 61.97 82 PHE A O 1
ATOM 689 N N . THR A 1 83 ? 8.768 -1.523 14.702 1.00 61.59 83 THR A N 1
ATOM 690 C CA . THR A 1 83 ? 9.405 -2.800 14.394 1.00 61.59 83 THR A CA 1
ATOM 691 C C . THR A 1 83 ? 10.092 -2.676 13.045 1.00 61.59 83 THR A C 1
ATOM 693 O O . THR A 1 83 ? 9.448 -2.604 11.996 1.00 61.59 83 THR A O 1
ATOM 696 N N . ILE A 1 84 ? 11.425 -2.610 13.072 1.00 58.78 84 ILE A N 1
ATOM 697 C CA . ILE A 1 84 ? 12.230 -2.890 11.886 1.00 58.78 84 ILE A CA 1
ATOM 698 C C . ILE A 1 84 ? 12.354 -4.401 11.837 1.00 58.78 84 ILE A C 1
ATOM 700 O O . ILE A 1 84 ? 13.033 -5.021 12.652 1.00 58.78 84 ILE A O 1
ATOM 704 N N . ARG A 1 85 ? 11.647 -5.015 10.900 1.00 56.94 85 ARG A N 1
ATOM 705 C CA . ARG A 1 85 ? 11.730 -6.454 10.710 1.00 56.94 85 ARG A CA 1
ATOM 706 C C . ARG A 1 85 ? 13.047 -6.785 10.017 1.00 56.94 85 ARG A C 1
ATOM 708 O O . ARG A 1 85 ? 13.185 -6.570 8.826 1.00 56.94 85 ARG A O 1
ATOM 715 N N . HIS A 1 86 ? 14.034 -7.328 10.723 1.00 54.41 86 HIS A N 1
ATOM 716 C CA . HIS A 1 86 ? 15.313 -7.699 10.090 1.00 54.41 86 HIS A CA 1
ATOM 717 C C . HIS A 1 86 ? 15.149 -8.762 8.984 1.00 54.41 86 HIS A C 1
ATOM 719 O O . HIS A 1 86 ? 15.976 -8.862 8.078 1.00 54.41 86 HIS A O 1
ATOM 725 N N . ASP A 1 87 ? 14.054 -9.528 9.026 1.00 52.75 87 ASP A N 1
ATOM 726 C CA . ASP A 1 87 ? 13.681 -10.513 8.014 1.00 52.75 87 ASP A CA 1
ATOM 727 C C . ASP A 1 87 ? 12.970 -9.901 6.795 1.00 52.75 87 ASP A C 1
ATOM 729 O O . ASP A 1 87 ? 13.035 -10.475 5.702 1.00 52.75 87 ASP A O 1
ATOM 733 N N . LYS A 1 88 ? 12.318 -8.736 6.946 1.00 59.69 88 LYS A N 1
ATOM 734 C CA . LYS A 1 88 ? 11.517 -8.087 5.898 1.00 59.69 88 LYS A CA 1
ATOM 735 C C . LYS A 1 88 ? 11.919 -6.623 5.718 1.00 59.69 88 LYS A C 1
ATOM 737 O O . LYS A 1 88 ? 11.863 -5.870 6.676 1.00 59.69 88 LYS A O 1
ATOM 742 N N . PRO A 1 89 ? 12.187 -6.154 4.493 1.00 65.56 89 PRO A N 1
ATOM 743 C CA . PRO A 1 89 ? 12.536 -4.757 4.235 1.00 65.56 89 PRO A CA 1
ATOM 744 C C . PRO A 1 89 ? 11.294 -3.847 4.273 1.00 65.56 89 PRO A C 1
ATOM 746 O O . PRO A 1 89 ? 10.912 -3.220 3.287 1.00 65.56 89 PRO A O 1
ATOM 749 N N . VAL A 1 90 ? 10.619 -3.848 5.415 1.00 71.19 90 VAL A N 1
ATOM 750 C CA . VAL A 1 90 ? 9.357 -3.184 5.698 1.00 71.19 90 VAL A CA 1
ATOM 751 C C . VAL A 1 90 ? 9.503 -2.545 7.066 1.00 71.19 90 VAL A C 1
ATOM 753 O O . VAL A 1 90 ? 9.916 -3.207 8.021 1.00 71.19 90 VAL A O 1
ATOM 756 N N . ILE A 1 91 ? 9.165 -1.264 7.159 1.00 74.19 91 ILE A N 1
ATOM 757 C CA . ILE A 1 91 ? 9.026 -0.602 8.451 1.00 74.19 91 ILE A CA 1
ATOM 758 C C . ILE A 1 91 ? 7.557 -0.631 8.830 1.00 74.19 91 ILE A C 1
ATOM 760 O O . ILE A 1 91 ? 6.726 -0.044 8.137 1.00 74.19 91 ILE A O 1
ATOM 764 N N . THR A 1 92 ? 7.255 -1.309 9.932 1.00 79.06 92 THR A N 1
ATOM 765 C CA . THR A 1 92 ? 5.890 -1.453 10.428 1.00 79.06 92 THR A CA 1
ATOM 766 C C . THR A 1 92 ? 5.698 -0.610 11.680 1.00 79.06 92 THR A C 1
ATOM 768 O O . THR A 1 92 ? 6.460 -0.727 12.646 1.00 79.06 92 THR A O 1
ATOM 771 N N . PHE A 1 93 ? 4.647 0.209 11.685 1.00 79.94 93 PHE A N 1
ATOM 772 C CA . PHE A 1 93 ? 4.212 0.965 12.858 1.00 79.94 93 PHE A CA 1
ATOM 773 C C . PHE A 1 93 ? 2.688 0.943 12.986 1.00 79.94 93 PHE A C 1
ATOM 775 O O . PHE A 1 93 ? 1.966 0.686 12.025 1.00 79.94 93 PHE A O 1
ATOM 782 N N . GLY A 1 94 ? 2.192 1.166 14.202 1.00 83.62 94 GLY A N 1
ATOM 783 C CA . GLY A 1 94 ? 0.765 1.096 14.505 1.00 83.62 94 GLY A CA 1
ATOM 784 C C . GLY A 1 94 ? 0.190 2.441 14.925 1.00 83.62 94 GLY A C 1
ATOM 785 O O . GLY A 1 94 ? 0.693 3.044 15.875 1.00 83.62 94 GLY A O 1
ATOM 786 N N . VAL A 1 95 ? -0.902 2.850 14.285 1.00 85.94 95 VAL A N 1
ATOM 787 C CA . VAL A 1 95 ? -1.732 3.995 14.689 1.00 85.94 95 VAL A CA 1
ATOM 788 C C . VAL A 1 95 ? -3.076 3.510 15.222 1.00 85.94 95 VAL A C 1
ATOM 790 O O . VAL A 1 95 ? -3.485 2.375 14.968 1.00 85.94 95 VAL A O 1
ATOM 793 N N . TYR A 1 96 ? -3.761 4.349 15.989 1.00 87.31 96 TYR A N 1
ATOM 794 C CA . TYR A 1 96 ? -5.078 4.035 16.529 1.00 87.31 96 TYR A CA 1
ATOM 795 C C . TYR A 1 96 ? -6.134 4.980 15.983 1.00 87.31 96 TYR A C 1
ATOM 797 O O . TYR A 1 96 ? -5.914 6.184 15.912 1.00 87.31 96 TYR A O 1
ATOM 805 N N . TRP A 1 97 ? -7.290 4.412 15.659 1.00 87.06 97 TRP A N 1
ATOM 806 C CA . TRP A 1 97 ? -8.490 5.128 15.266 1.00 87.06 97 TRP A CA 1
ATOM 807 C C . TRP A 1 97 ? -9.563 5.050 16.351 1.00 87.06 97 TRP A C 1
ATOM 809 O O . TRP A 1 97 ? -9.866 3.963 16.858 1.00 87.06 97 TRP A O 1
ATOM 819 N N . PHE A 1 98 ? -10.153 6.203 16.663 1.00 88.12 98 PHE A N 1
ATOM 820 C CA . PHE A 1 98 ? -11.220 6.373 17.647 1.00 88.12 98 PHE A CA 1
ATOM 821 C C . PHE A 1 98 ? -12.450 7.004 17.006 1.00 88.12 98 PHE A C 1
ATOM 823 O O . PHE A 1 98 ? -12.649 8.213 17.054 1.00 88.12 98 PHE A O 1
ATOM 830 N N . GLY A 1 99 ? -13.291 6.176 16.400 1.00 86.00 99 GLY A N 1
ATOM 831 C CA . GLY A 1 99 ? -14.509 6.628 15.748 1.00 86.00 99 GLY A CA 1
ATOM 832 C C . GLY A 1 99 ? -15.795 6.217 16.457 1.00 86.00 99 GLY A C 1
ATOM 833 O O . GLY A 1 99 ? -15.838 5.709 17.585 1.00 86.00 99 GLY A O 1
ATOM 834 N N . SER A 1 100 ? -16.903 6.486 15.776 1.00 84.50 100 SER A N 1
ATOM 835 C CA . SER A 1 100 ? -18.246 6.280 16.309 1.00 84.50 100 SER A CA 1
ATOM 836 C C . SER A 1 100 ? -18.652 4.802 16.323 1.00 84.50 100 SER A C 1
ATOM 838 O O . SER A 1 100 ? -19.367 4.379 17.235 1.00 84.50 100 SER A O 1
ATOM 840 N N . VAL A 1 101 ? -18.161 4.038 15.348 1.00 83.56 101 VAL A N 1
ATOM 841 C CA . VAL A 1 101 ? -18.335 2.600 15.134 1.00 83.56 101 VAL A CA 1
ATOM 842 C C . VAL A 1 101 ? -17.136 1.858 15.713 1.00 83.56 101 VAL A C 1
ATOM 844 O O . VAL A 1 101 ? -17.299 0.952 16.528 1.00 83.56 101 VAL A O 1
ATOM 847 N N . TYR A 1 102 ? -15.924 2.263 15.343 1.00 83.19 102 TYR A N 1
ATOM 848 C CA . TYR A 1 102 ? -14.688 1.630 15.776 1.00 83.19 102 TYR A CA 1
ATOM 849 C C . TYR A 1 102 ? -14.074 2.401 16.939 1.00 83.19 102 TYR A C 1
ATOM 851 O O . TYR A 1 102 ? -13.325 3.355 16.754 1.00 83.19 102 TYR A O 1
ATOM 859 N N . LYS A 1 103 ? -14.373 1.962 18.164 1.00 81.25 103 LYS A N 1
ATOM 860 C CA . LYS A 1 103 ? -13.995 2.687 19.388 1.00 81.25 103 LYS A CA 1
ATOM 861 C C . LYS A 1 103 ? -12.498 2.727 19.682 1.00 81.25 103 LYS A C 1
ATOM 863 O O . LYS A 1 103 ? -12.065 3.626 20.386 1.00 81.25 103 LYS A O 1
ATOM 868 N N . LYS A 1 104 ? -11.730 1.752 19.193 1.00 85.81 104 LYS A N 1
ATOM 869 C CA . LYS A 1 104 ? -10.272 1.664 19.364 1.00 85.81 104 LYS A CA 1
ATOM 870 C C . LYS A 1 104 ? -9.691 0.691 18.343 1.00 85.81 104 LYS A C 1
ATOM 872 O O . LYS A 1 104 ? -9.258 -0.411 18.679 1.00 85.81 104 LYS A O 1
ATOM 877 N N . LEU A 1 105 ? -9.746 1.061 17.070 1.00 85.56 105 LEU A N 1
ATOM 878 C CA . LEU A 1 105 ? -9.197 0.233 16.000 1.00 85.56 105 LEU A CA 1
ATOM 879 C C . LEU A 1 105 ? -7.689 0.467 15.897 1.00 85.56 105 LEU A C 1
ATOM 881 O O . LEU A 1 105 ? -7.249 1.586 15.654 1.00 85.56 105 LEU A O 1
ATOM 885 N N . ARG A 1 106 ? -6.891 -0.590 16.072 1.00 87.00 106 ARG A N 1
ATOM 886 C CA . ARG A 1 106 ? -5.451 -0.550 15.791 1.00 87.00 106 ARG A CA 1
ATOM 887 C C . ARG A 1 106 ? -5.228 -0.792 14.302 1.00 87.00 106 ARG A C 1
ATOM 889 O O . ARG A 1 106 ? -5.637 -1.824 13.778 1.00 87.00 106 ARG A O 1
ATOM 896 N N . ILE A 1 107 ? -4.547 0.137 13.647 1.00 85.25 107 ILE A N 1
ATOM 897 C CA . ILE A 1 107 ? -4.212 0.086 12.225 1.00 85.25 107 ILE A CA 1
ATOM 898 C C . ILE A 1 107 ? -2.703 -0.105 12.120 1.00 85.25 107 ILE A C 1
ATOM 900 O O . ILE A 1 107 ? -1.932 0.716 12.614 1.00 85.25 107 ILE A O 1
ATOM 904 N N . SER A 1 108 ? -2.283 -1.205 11.500 1.00 85.62 108 SER A N 1
ATOM 905 C CA . SER A 1 108 ? -0.876 -1.452 11.179 1.00 85.62 108 SER A CA 1
ATOM 906 C C . SER A 1 108 ? -0.563 -0.857 9.813 1.00 85.62 108 SER A C 1
ATOM 908 O O . SER A 1 108 ? -1.281 -1.128 8.851 1.00 85.62 108 SER A O 1
ATOM 910 N N . ILE A 1 109 ? 0.501 -0.066 9.732 1.00 83.50 109 ILE A N 1
ATOM 911 C CA . ILE A 1 109 ? 0.978 0.562 8.503 1.00 83.50 109 ILE A CA 1
ATOM 912 C C . ILE A 1 109 ? 2.355 -0.011 8.186 1.00 83.50 109 ILE A C 1
ATOM 914 O O . ILE A 1 109 ? 3.273 0.078 9.000 1.00 83.50 109 ILE A O 1
ATOM 918 N N . ASP A 1 110 ? 2.476 -0.568 6.984 1.00 80.81 110 ASP A N 1
ATOM 919 C CA . ASP A 1 110 ? 3.711 -1.117 6.436 1.00 80.81 110 ASP A CA 1
ATOM 920 C C . ASP A 1 110 ? 4.267 -0.157 5.379 1.00 80.81 110 ASP A C 1
ATOM 922 O O . ASP A 1 110 ? 3.657 0.052 4.328 1.00 80.81 110 ASP A O 1
ATOM 926 N N . LEU A 1 111 ? 5.443 0.414 5.640 1.00 77.88 111 LEU A N 1
ATOM 927 C CA . LEU A 1 111 ? 6.175 1.228 4.675 1.00 77.88 111 LEU A CA 1
ATOM 928 C C . LEU A 1 111 ? 7.255 0.387 4.003 1.00 77.88 111 LEU A C 1
ATOM 930 O O . LEU A 1 111 ? 8.176 -0.109 4.656 1.00 77.88 111 LEU A O 1
ATOM 934 N N . VAL A 1 112 ? 7.144 0.252 2.682 1.00 75.81 112 VAL A N 1
ATOM 935 C CA . VAL A 1 112 ? 8.071 -0.527 1.855 1.00 75.81 112 VAL A CA 1
ATOM 936 C C . VAL A 1 112 ? 8.802 0.413 0.901 1.00 75.81 112 VAL A C 1
ATOM 938 O O . VAL A 1 112 ? 8.163 0.983 0.014 1.00 75.81 112 VAL A O 1
ATOM 941 N N . PRO A 1 113 ? 10.129 0.567 1.033 1.00 73.75 113 PRO A N 1
ATOM 942 C CA . PRO A 1 113 ? 10.921 1.272 0.038 1.00 73.75 113 PRO A CA 1
ATOM 943 C C . PRO A 1 113 ? 10.820 0.573 -1.322 1.00 73.75 113 PRO A C 1
ATOM 945 O O . PRO A 1 113 ? 11.021 -0.641 -1.432 1.00 73.75 113 PRO A O 1
ATOM 948 N N . ALA A 1 114 ? 10.526 1.347 -2.364 1.00 77.25 114 ALA A N 1
ATOM 949 C CA . ALA A 1 114 ? 10.387 0.855 -3.726 1.00 77.25 114 ALA A CA 1
ATOM 950 C C . ALA A 1 114 ? 11.156 1.746 -4.700 1.00 77.25 114 ALA A C 1
ATOM 952 O O . ALA A 1 114 ? 11.114 2.971 -4.606 1.00 77.25 114 ALA A O 1
ATOM 953 N N . VAL A 1 115 ? 11.827 1.127 -5.668 1.00 78.31 115 VAL A N 1
ATOM 954 C CA . VAL A 1 115 ? 12.335 1.809 -6.857 1.00 78.31 115 VAL A CA 1
ATOM 955 C C . VAL A 1 115 ? 11.234 1.763 -7.907 1.00 78.31 115 VAL A C 1
ATOM 957 O O . VAL A 1 115 ? 10.784 0.687 -8.318 1.00 78.31 115 VAL A O 1
ATOM 960 N N . TYR A 1 116 ? 10.796 2.944 -8.332 1.00 77.94 116 TYR A N 1
ATOM 961 C CA . TYR A 1 116 ? 9.763 3.104 -9.341 1.00 77.94 116 TYR A CA 1
ATOM 962 C C . TYR A 1 116 ? 10.312 3.827 -10.562 1.00 77.94 116 TYR A C 1
ATOM 964 O O . TYR A 1 116 ? 10.830 4.937 -10.473 1.00 77.94 116 TYR A O 1
ATOM 972 N N . LYS A 1 117 ? 10.129 3.203 -11.723 1.00 80.94 117 LYS A N 1
ATOM 973 C CA . LYS A 1 117 ? 10.288 3.839 -13.025 1.00 80.94 117 LYS A CA 1
ATOM 974 C C . LYS A 1 117 ? 8.977 3.654 -13.777 1.00 80.94 117 LYS A C 1
ATOM 976 O O . LYS A 1 117 ? 8.544 2.527 -14.004 1.00 80.94 117 LYS A O 1
ATOM 981 N N . ARG A 1 118 ? 8.334 4.764 -14.142 1.00 80.56 118 ARG A N 1
ATOM 982 C CA . ARG A 1 118 ? 7.031 4.746 -14.819 1.00 80.56 118 ARG A CA 1
ATOM 983 C C . ARG A 1 118 ? 7.088 3.892 -16.086 1.00 80.56 118 ARG A C 1
ATOM 985 O O . ARG A 1 118 ? 8.000 4.054 -16.894 1.00 80.56 118 ARG A O 1
ATOM 992 N N . GLY A 1 119 ? 6.119 2.989 -16.242 1.00 86.56 119 GLY A N 1
ATOM 993 C CA . GLY A 1 119 ? 6.019 2.087 -17.392 1.00 86.56 119 GLY A CA 1
ATOM 994 C C . GLY A 1 119 ? 7.179 1.100 -17.543 1.00 86.56 119 GLY A C 1
ATOM 995 O O . GLY A 1 119 ? 7.335 0.515 -18.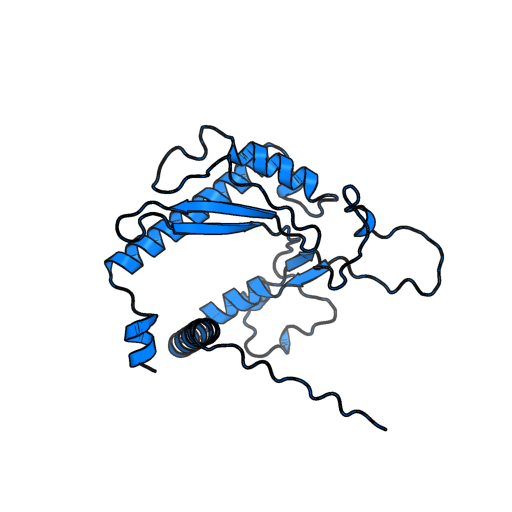613 1.00 86.56 119 GLY A O 1
ATOM 996 N N . TRP A 1 120 ? 8.018 0.926 -16.517 1.00 92.31 120 TRP A N 1
ATOM 997 C CA . TRP A 1 120 ? 9.115 -0.031 -16.568 1.00 92.31 120 TRP A CA 1
ATOM 998 C C . TRP A 1 120 ? 8.611 -1.462 -16.388 1.00 92.31 120 TRP A C 1
ATOM 1000 O O . TRP A 1 120 ? 7.798 -1.748 -15.508 1.00 92.31 120 TRP A O 1
ATOM 1010 N N . TRP A 1 121 ? 9.162 -2.355 -17.207 1.00 91.69 121 TRP A N 1
ATOM 1011 C CA . TRP A 1 121 ? 8.961 -3.796 -17.157 1.00 91.69 121 TRP A CA 1
ATOM 1012 C C . TRP A 1 121 ? 10.315 -4.506 -17.285 1.00 91.69 121 TRP A C 1
ATOM 1014 O O . TRP A 1 121 ? 11.243 -3.943 -17.877 1.00 91.69 121 TRP A O 1
ATOM 1024 N N . PRO A 1 122 ? 10.447 -5.736 -16.762 1.00 89.06 122 PRO A N 1
ATOM 1025 C CA . PRO A 1 122 ? 11.643 -6.545 -16.962 1.00 89.06 122 PRO A CA 1
ATOM 1026 C C . PRO A 1 122 ? 11.910 -6.778 -18.453 1.00 89.06 122 PRO A C 1
ATOM 1028 O O . PRO A 1 122 ? 10.991 -7.067 -19.217 1.00 89.06 122 PRO A O 1
ATOM 1031 N N . THR A 1 123 ? 13.173 -6.681 -18.869 1.00 84.81 123 THR A N 1
ATOM 1032 C CA . THR A 1 123 ? 13.577 -6.810 -20.283 1.00 84.81 123 THR A CA 1
ATOM 1033 C C . THR A 1 123 ? 13.304 -8.194 -20.867 1.00 84.81 123 THR A C 1
ATOM 1035 O O . THR A 1 123 ? 13.137 -8.333 -22.072 1.00 84.81 123 THR A O 1
ATOM 1038 N N . ASN A 1 124 ? 13.232 -9.214 -20.015 1.00 84.69 124 ASN A N 1
ATOM 1039 C CA . ASN A 1 124 ? 12.920 -10.591 -20.380 1.00 84.69 124 ASN A CA 1
ATOM 1040 C C . ASN A 1 124 ? 11.409 -10.884 -20.451 1.00 84.69 124 ASN A C 1
ATOM 1042 O O . ASN A 1 124 ? 11.031 -12.036 -20.653 1.00 84.69 124 ASN A O 1
ATOM 1046 N N . THR A 1 125 ? 10.550 -9.880 -20.265 1.00 85.69 125 THR A N 1
ATOM 1047 C CA . THR A 1 125 ? 9.095 -10.033 -20.315 1.00 85.69 125 THR A CA 1
ATOM 1048 C C . THR A 1 125 ? 8.543 -9.434 -21.603 1.00 85.69 125 THR A C 1
ATOM 1050 O O . THR A 1 125 ? 8.623 -8.226 -21.821 1.00 85.69 125 THR A O 1
ATOM 1053 N N . ASP A 1 126 ? 7.901 -10.261 -22.429 1.00 89.62 126 ASP A N 1
ATOM 1054 C CA . ASP A 1 126 ? 7.120 -9.781 -23.572 1.00 89.62 126 ASP A CA 1
ATOM 1055 C C . ASP A 1 126 ? 5.750 -9.278 -23.095 1.00 89.62 126 ASP A C 1
ATOM 1057 O O . ASP A 1 126 ? 4.762 -10.014 -23.040 1.00 89.62 126 ASP A O 1
ATOM 1061 N N . VAL A 1 127 ? 5.714 -8.008 -22.687 1.00 88.12 127 VAL A N 1
ATOM 1062 C CA . VAL A 1 127 ? 4.546 -7.374 -22.053 1.00 88.12 127 VAL A CA 1
ATOM 1063 C C . VAL A 1 127 ? 3.308 -7.413 -22.948 1.00 88.12 127 VAL A C 1
ATOM 1065 O O . VAL A 1 127 ? 2.196 -7.509 -22.440 1.00 88.12 127 VAL A O 1
ATOM 1068 N N . TYR A 1 128 ? 3.478 -7.380 -24.272 1.00 87.00 128 TYR A N 1
ATOM 1069 C CA . TYR A 1 128 ? 2.361 -7.376 -25.222 1.00 87.00 128 TYR A CA 1
ATOM 1070 C C . TYR A 1 128 ? 1.663 -8.731 -25.340 1.00 87.00 128 TYR A C 1
ATOM 1072 O O . TYR A 1 128 ? 0.520 -8.788 -25.784 1.00 87.00 128 TYR A O 1
ATOM 1080 N N . LYS A 1 129 ? 2.327 -9.815 -24.925 1.00 90.88 129 LYS A N 1
ATOM 1081 C CA . LYS A 1 129 ? 1.738 -11.158 -24.882 1.00 90.88 129 LYS A CA 1
ATOM 1082 C C . LYS A 1 129 ? 1.022 -11.460 -23.568 1.00 90.88 129 LYS A C 1
ATOM 1084 O O . LYS A 1 129 ? 0.410 -12.519 -23.448 1.00 90.88 129 LYS A O 1
ATOM 1089 N N . ILE A 1 130 ? 1.092 -10.568 -22.578 1.00 88.12 130 ILE A N 1
ATOM 1090 C CA . ILE A 1 130 ? 0.406 -10.762 -21.300 1.00 88.12 130 ILE A CA 1
ATOM 1091 C C . ILE A 1 130 ? -1.110 -10.628 -21.527 1.00 88.12 130 ILE A C 1
ATOM 1093 O O . ILE A 1 130 ? -1.560 -9.596 -22.032 1.00 88.12 130 ILE A O 1
ATOM 1097 N N . PRO A 1 131 ? -1.928 -11.629 -21.150 1.00 89.19 131 PRO A N 1
ATOM 1098 C CA . PRO A 1 131 ? -3.377 -11.534 -21.277 1.00 89.19 131 PRO A CA 1
ATOM 1099 C C . PRO A 1 131 ? -3.938 -10.319 -20.535 1.00 89.19 131 PRO A C 1
ATOM 1101 O O . PRO A 1 131 ? -3.487 -9.991 -19.439 1.00 89.19 131 PRO A O 1
ATOM 1104 N N . LEU A 1 132 ? -4.962 -9.684 -21.114 1.00 90.31 132 LEU A N 1
ATOM 1105 C CA . LEU A 1 132 ? -5.657 -8.522 -20.538 1.00 90.31 132 LEU A CA 1
ATOM 1106 C C . LEU A 1 132 ? -4.775 -7.275 -20.353 1.00 90.31 132 LEU A C 1
ATOM 1108 O O . LEU A 1 132 ? -5.196 -6.330 -19.683 1.00 90.31 132 LEU A O 1
ATOM 1112 N N . ILE A 1 133 ? -3.576 -7.237 -20.947 1.00 93.00 133 ILE A N 1
ATOM 1113 C CA . ILE A 1 133 ? -2.727 -6.050 -20.904 1.00 93.00 133 ILE A CA 1
ATOM 1114 C C . ILE A 1 133 ? -3.381 -4.909 -21.695 1.00 93.00 133 ILE A C 1
ATOM 1116 O O . ILE A 1 133 ? -3.648 -5.012 -22.890 1.00 93.00 133 ILE A O 1
ATOM 1120 N N . SER A 1 134 ? -3.643 -3.797 -21.015 1.00 93.69 134 SER A N 1
ATOM 1121 C CA . SER A 1 134 ? -4.080 -2.547 -21.635 1.00 93.69 134 SER A CA 1
ATOM 1122 C C . SER A 1 134 ? -2.931 -1.530 -21.640 1.00 93.69 134 SER A C 1
ATOM 1124 O O . SER A 1 134 ? -1.964 -1.692 -20.881 1.00 93.69 134 SER A O 1
ATOM 1126 N N . PRO A 1 135 ? -3.015 -0.456 -22.447 1.00 93.62 135 PRO A N 1
ATOM 1127 C CA . PRO A 1 135 ? -2.048 0.639 -22.396 1.00 93.62 135 PRO A CA 1
ATOM 1128 C C . PRO A 1 135 ? -1.867 1.214 -20.984 1.00 93.62 135 PRO A C 1
ATOM 1130 O O . PRO A 1 135 ? -0.736 1.473 -20.576 1.00 93.62 135 PRO A O 1
ATOM 1133 N N . ASP A 1 136 ? -2.951 1.323 -20.210 1.00 92.94 136 ASP A N 1
ATOM 1134 C CA . ASP A 1 136 ? -2.917 1.829 -18.833 1.00 92.94 136 ASP A CA 1
ATOM 1135 C C . ASP A 1 136 ? -2.198 0.868 -17.880 1.00 92.94 136 ASP A C 1
ATOM 1137 O O . ASP A 1 136 ? -1.363 1.294 -17.080 1.00 92.94 136 ASP A O 1
ATOM 1141 N N . ILE A 1 137 ? -2.453 -0.441 -18.000 1.00 93.19 137 ILE A N 1
ATOM 1142 C CA . ILE A 1 137 ? -1.785 -1.465 -17.179 1.00 93.19 137 ILE A CA 1
ATOM 1143 C C . ILE A 1 137 ? -0.289 -1.490 -17.498 1.00 93.19 137 ILE A C 1
ATOM 1145 O O . ILE A 1 137 ? 0.553 -1.534 -16.599 1.00 93.19 137 ILE A O 1
ATOM 1149 N N . LYS A 1 138 ? 0.060 -1.391 -18.782 1.00 92.88 138 LYS A N 1
ATOM 1150 C CA . LYS A 1 138 ? 1.451 -1.281 -19.218 1.00 92.88 138 LYS A CA 1
ATOM 1151 C C . LYS A 1 138 ? 2.111 -0.015 -18.667 1.00 92.88 138 LYS A C 1
ATOM 1153 O O . LYS A 1 138 ? 3.248 -0.087 -18.203 1.00 92.88 138 LYS A O 1
ATOM 1158 N N . ALA A 1 139 ? 1.420 1.123 -18.706 1.00 92.12 139 ALA A N 1
ATOM 1159 C CA . ALA A 1 139 ? 1.929 2.392 -18.193 1.00 92.12 139 ALA A CA 1
ATOM 1160 C C . ALA A 1 139 ? 2.127 2.379 -16.668 1.00 92.12 139 ALA A C 1
ATOM 1162 O O . ALA A 1 139 ? 3.046 3.039 -16.176 1.00 92.12 139 ALA A O 1
ATOM 1163 N N . ALA A 1 140 ? 1.310 1.617 -15.932 1.00 90.50 140 ALA A N 1
ATOM 1164 C CA . ALA A 1 140 ? 1.474 1.414 -14.494 1.00 90.50 140 ALA A CA 1
ATOM 1165 C C . ALA A 1 140 ? 2.795 0.697 -14.160 1.00 90.50 140 ALA A C 1
ATOM 1167 O O . ALA A 1 140 ? 3.479 1.085 -13.214 1.00 90.50 140 ALA A O 1
ATOM 1168 N N . GLY A 1 141 ? 3.191 -0.287 -14.974 1.00 91.00 141 GLY A N 1
ATOM 1169 C CA . GLY A 1 141 ? 4.485 -0.962 -14.861 1.00 91.00 141 GLY A CA 1
ATOM 1170 C C . GLY A 1 141 ? 4.680 -1.736 -13.557 1.00 91.00 141 GLY A C 1
ATOM 1171 O O . GLY A 1 141 ? 3.725 -2.121 -12.877 1.00 91.00 141 GLY A O 1
ATOM 1172 N N . CYS A 1 142 ? 5.945 -1.968 -13.213 1.00 90.50 142 CYS A N 1
ATOM 1173 C CA . CYS A 1 142 ? 6.351 -2.708 -12.023 1.00 90.50 142 CYS A CA 1
ATOM 1174 C C . CYS A 1 142 ? 7.192 -1.852 -11.070 1.00 90.50 142 CYS A C 1
ATOM 1176 O O . CYS A 1 142 ? 7.913 -0.942 -11.484 1.00 90.50 142 CYS A O 1
ATOM 1178 N N . PHE A 1 143 ? 7.171 -2.216 -9.789 1.00 85.69 143 PHE A N 1
ATOM 1179 C CA . PHE A 1 143 ? 8.165 -1.762 -8.820 1.00 85.69 143 PHE A CA 1
ATOM 1180 C C . PHE A 1 143 ? 9.302 -2.771 -8.690 1.00 85.69 143 PHE A C 1
ATOM 1182 O O . PHE A 1 143 ? 9.103 -3.981 -8.829 1.00 85.69 143 PHE A O 1
ATOM 1189 N N . LEU A 1 144 ? 10.480 -2.273 -8.328 1.00 82.06 144 LEU A N 1
ATOM 1190 C CA . LEU A 1 144 ? 11.539 -3.077 -7.731 1.00 82.06 144 LEU A CA 1
ATOM 1191 C C . LEU A 1 144 ? 11.548 -2.802 -6.231 1.00 82.06 144 LEU A C 1
ATOM 1193 O O . LEU A 1 144 ? 11.714 -1.664 -5.802 1.00 82.06 144 LEU A O 1
ATOM 1197 N N . ILE A 1 145 ? 11.350 -3.841 -5.431 1.00 78.25 145 ILE A N 1
ATOM 1198 C CA . ILE A 1 145 ? 11.332 -3.744 -3.969 1.00 78.25 145 ILE A CA 1
ATOM 1199 C C . ILE A 1 145 ? 12.367 -4.688 -3.387 1.00 78.25 145 ILE A C 1
ATOM 1201 O O . ILE A 1 145 ? 12.716 -5.693 -4.003 1.00 78.25 145 ILE A O 1
ATOM 1205 N N . LEU A 1 146 ? 12.847 -4.390 -2.189 1.00 72.88 146 LEU A N 1
ATOM 1206 C CA . LEU A 1 146 ? 13.803 -5.250 -1.504 1.00 72.88 146 LEU A CA 1
ATOM 1207 C C . LEU A 1 146 ? 13.207 -6.653 -1.264 1.00 72.88 146 LEU A C 1
ATOM 1209 O O . LEU A 1 146 ? 12.023 -6.817 -0.938 1.00 72.88 146 LEU A O 1
ATOM 1213 N N . GLN A 1 147 ? 14.026 -7.684 -1.463 1.00 66.00 147 GLN A N 1
ATOM 1214 C CA . GLN A 1 147 ? 13.619 -9.074 -1.285 1.00 66.00 147 GLN A CA 1
ATOM 1215 C C . GLN A 1 147 ? 13.637 -9.472 0.200 1.00 66.00 147 GLN A C 1
ATOM 1217 O O . GLN A 1 147 ? 14.592 -9.223 0.927 1.00 66.00 147 GLN A O 1
ATOM 1222 N N . THR A 1 148 ? 12.569 -10.130 0.651 1.00 62.56 148 THR A N 1
ATOM 1223 C CA . THR A 1 148 ? 12.468 -10.732 1.988 1.00 62.56 148 THR A CA 1
ATOM 1224 C C . THR A 1 148 ? 13.382 -11.959 2.094 1.00 62.56 148 THR A C 1
ATOM 1226 O O . THR A 1 148 ? 13.347 -12.819 1.208 1.00 62.56 148 THR A O 1
ATOM 1229 N N . LYS A 1 149 ? 14.176 -12.080 3.169 1.00 56.59 149 LYS A N 1
ATOM 1230 C CA . LYS A 1 149 ? 14.990 -13.287 3.411 1.00 56.59 149 LYS A CA 1
ATOM 1231 C C . LYS A 1 149 ? 14.061 -14.461 3.755 1.00 56.59 149 LYS A C 1
ATOM 1233 O O . LYS A 1 149 ? 13.176 -14.322 4.592 1.00 56.59 149 LYS A O 1
ATOM 1238 N N . LYS A 1 150 ? 14.254 -15.624 3.117 1.00 48.28 150 LYS A N 1
ATOM 1239 C CA . LYS A 1 150 ? 13.532 -16.872 3.458 1.00 48.28 150 LYS A CA 1
ATOM 1240 C C . LYS A 1 150 ? 14.237 -17.722 4.528 1.00 48.28 150 LYS A C 1
ATOM 1242 O O . LYS A 1 150 ? 13.603 -18.605 5.087 1.00 48.28 150 LYS A O 1
ATOM 1247 N N . LEU A 1 151 ? 15.512 -17.460 4.832 1.00 43.31 151 LEU A N 1
ATOM 1248 C CA . LEU A 1 151 ? 16.283 -18.205 5.835 1.00 43.31 151 LEU A CA 1
ATOM 1249 C C . LEU A 1 151 ? 16.416 -17.408 7.138 1.00 43.31 151 LEU A C 1
ATOM 1251 O O . LEU A 1 151 ? 16.888 -16.269 7.123 1.00 43.31 151 LEU A O 1
ATOM 1255 N N . LYS A 1 152 ? 16.032 -18.033 8.260 1.00 41.75 152 LYS A N 1
ATOM 1256 C CA . LYS A 1 152 ? 16.400 -17.601 9.615 1.00 41.75 152 LYS A CA 1
ATOM 1257 C C . LYS A 1 152 ? 17.901 -17.836 9.779 1.00 41.75 152 LYS A C 1
ATOM 1259 O O . LYS A 1 152 ? 18.319 -18.957 10.039 1.00 41.75 152 LYS A O 1
ATOM 1264 N N . ILE A 1 153 ? 18.711 -16.804 9.585 1.00 43.56 153 ILE A N 1
ATOM 1265 C CA . ILE A 1 153 ? 20.117 -16.854 9.988 1.00 43.56 153 ILE A CA 1
ATOM 1266 C C . ILE A 1 153 ? 20.127 -16.596 11.496 1.00 43.56 153 ILE A C 1
ATOM 1268 O O . ILE A 1 153 ? 19.682 -15.541 11.938 1.00 43.56 153 ILE A O 1
ATOM 1272 N N . SER A 1 154 ? 20.564 -17.582 12.277 1.00 38.66 154 SER A N 1
ATOM 1273 C CA . SER A 1 154 ? 20.605 -17.583 13.747 1.00 38.66 154 SER A CA 1
ATOM 1274 C C . SER A 1 154 ? 21.772 -16.775 14.325 1.00 38.66 154 SER A C 1
ATOM 1276 O O . SER A 1 154 ? 22.321 -17.136 15.361 1.00 38.66 154 SER A O 1
ATOM 1278 N N . VAL A 1 155 ? 22.186 -15.709 13.647 1.00 43.62 155 VAL A N 1
ATOM 1279 C CA . VAL A 1 155 ? 23.282 -14.851 14.098 1.00 43.62 155 VAL A CA 1
ATOM 1280 C C . VAL A 1 155 ? 22.686 -13.498 14.452 1.00 43.62 155 VAL A C 1
ATOM 1282 O O . VAL A 1 155 ? 21.793 -13.007 13.759 1.00 43.62 155 VAL A O 1
ATOM 1285 N N . ASP A 1 156 ? 23.146 -12.924 15.556 1.00 46.47 156 ASP A N 1
ATOM 1286 C CA . ASP A 1 156 ? 22.752 -11.603 16.030 1.00 46.47 156 ASP A CA 1
ATOM 1287 C C . ASP A 1 156 ? 23.311 -10.533 15.072 1.00 46.47 156 ASP A C 1
ATOM 1289 O O . ASP A 1 156 ? 24.412 -10.013 15.234 1.00 46.47 156 ASP A O 1
ATOM 1293 N N . ILE A 1 157 ? 22.595 -10.278 13.969 1.00 45.62 157 ILE A N 1
ATOM 1294 C CA . ILE A 1 157 ? 23.002 -9.353 12.895 1.00 45.62 157 ILE A CA 1
ATOM 1295 C C . ILE A 1 157 ? 22.466 -7.951 13.218 1.00 45.62 157 ILE A C 1
ATOM 1297 O O . ILE A 1 157 ? 21.795 -7.315 12.399 1.00 45.62 157 ILE A O 1
ATOM 1301 N N . SER A 1 158 ? 22.724 -7.461 14.432 1.00 43.03 158 SER A N 1
ATOM 1302 C CA . SER A 1 158 ? 22.142 -6.202 14.908 1.00 43.03 158 SER A CA 1
ATOM 1303 C C . SER A 1 158 ? 22.622 -4.960 14.135 1.00 43.03 158 SER A C 1
ATOM 1305 O O . SER A 1 158 ? 22.003 -3.905 14.256 1.00 43.03 158 SER A O 1
ATOM 1307 N N . HIS A 1 159 ? 23.633 -5.065 13.255 1.00 39.22 159 HIS A N 1
ATOM 1308 C CA . HIS A 1 159 ? 24.229 -3.874 12.634 1.00 39.22 159 HIS A CA 1
ATOM 1309 C C . HIS A 1 159 ? 24.413 -3.826 11.112 1.00 39.22 159 HIS A C 1
ATOM 1311 O O . HIS A 1 159 ? 24.761 -2.763 10.606 1.00 39.22 159 HIS A O 1
ATOM 1317 N N . CYS A 1 160 ? 24.108 -4.866 10.332 1.00 39.38 160 CYS A N 1
ATOM 1318 C CA . CYS A 1 160 ? 24.560 -4.881 8.933 1.00 39.38 160 CYS A CA 1
ATOM 1319 C C . CYS A 1 160 ? 23.467 -5.245 7.921 1.00 39.38 160 CYS A C 1
ATOM 1321 O O . CYS A 1 160 ? 23.400 -6.355 7.399 1.00 39.38 160 CYS A O 1
ATOM 1323 N N . ILE A 1 161 ? 22.660 -4.247 7.537 1.00 42.00 161 ILE A N 1
ATOM 1324 C CA . ILE A 1 161 ? 21.930 -4.282 6.250 1.00 42.00 161 ILE A CA 1
ATOM 1325 C C . ILE A 1 161 ? 22.931 -4.269 5.075 1.00 42.00 161 ILE A C 1
ATOM 1327 O O . ILE A 1 161 ? 22.585 -4.682 3.971 1.00 42.00 161 ILE A O 1
ATOM 1331 N N . SER A 1 162 ? 24.201 -3.932 5.329 1.00 40.31 162 SER A N 1
ATOM 1332 C CA . SER A 1 162 ? 25.322 -4.112 4.400 1.00 40.31 162 SER A CA 1
ATOM 1333 C C . SER A 1 162 ? 25.518 -5.557 3.924 1.00 40.31 162 SER A C 1
ATOM 1335 O O . SER A 1 162 ? 26.085 -5.732 2.862 1.00 40.31 162 SER A O 1
ATOM 1337 N N . GLN A 1 163 ? 24.979 -6.580 4.603 1.00 40.69 163 GLN A N 1
ATOM 1338 C CA . GLN A 1 163 ? 24.955 -7.965 4.090 1.00 40.69 163 GLN A CA 1
ATOM 1339 C C . GLN A 1 163 ? 23.690 -8.313 3.282 1.00 40.69 163 GLN A C 1
ATOM 1341 O O . GLN A 1 163 ? 23.435 -9.473 2.946 1.00 40.69 163 GLN A O 1
ATOM 1346 N N . THR A 1 164 ? 22.835 -7.329 2.999 1.00 40.47 164 THR A N 1
ATOM 1347 C CA . THR A 1 164 ? 21.977 -7.402 1.810 1.00 40.47 164 THR A CA 1
ATOM 1348 C C . THR A 1 164 ? 22.707 -6.883 0.582 1.00 40.47 164 THR A C 1
ATOM 1350 O O . THR A 1 164 ? 22.312 -7.254 -0.511 1.00 40.47 164 THR A O 1
ATOM 1353 N N . CYS A 1 165 ? 23.779 -6.108 0.752 1.00 37.38 165 CYS A N 1
ATOM 1354 C CA . CYS A 1 165 ? 24.701 -5.715 -0.302 1.00 37.38 165 CYS A CA 1
ATOM 1355 C C . CYS A 1 165 ? 25.723 -6.840 -0.513 1.00 37.38 165 CYS A C 1
ATOM 1357 O O . CYS A 1 165 ? 26.082 -7.534 0.437 1.00 37.38 165 CYS A O 1
ATOM 1359 N N . ASN A 1 166 ? 26.160 -7.036 -1.756 1.00 36.28 166 ASN A N 1
ATOM 1360 C CA . ASN A 1 166 ? 27.228 -7.976 -2.083 1.00 36.28 166 ASN A CA 1
ATOM 1361 C C . ASN A 1 166 ? 28.455 -7.662 -1.212 1.00 36.28 166 ASN A C 1
ATOM 1363 O O . ASN A 1 166 ? 28.985 -6.556 -1.299 1.00 36.28 166 ASN A O 1
ATOM 1367 N N . THR A 1 167 ? 28.876 -8.601 -0.370 1.00 38.16 167 THR A N 1
ATOM 1368 C CA . THR A 1 167 ? 30.232 -8.601 0.179 1.00 38.16 167 THR A CA 1
ATOM 1369 C C . THR A 1 167 ? 31.101 -9.394 -0.783 1.00 38.16 167 THR A C 1
ATOM 1371 O O . THR A 1 167 ? 30.724 -10.493 -1.195 1.00 38.16 167 THR A O 1
ATOM 1374 N N . GLU A 1 168 ? 32.200 -8.775 -1.197 1.00 43.44 168 GLU A N 1
ATOM 1375 C CA . GLU A 1 168 ? 33.284 -9.411 -1.936 1.00 43.44 168 GLU A CA 1
ATOM 1376 C C . GLU A 1 168 ? 33.950 -10.406 -0.988 1.00 43.44 168 GLU A C 1
ATOM 1378 O O . GLU A 1 168 ? 34.702 -9.992 -0.119 1.00 43.44 168 GLU A O 1
ATOM 1383 N N . ASP A 1 169 ? 33.603 -11.684 -1.103 1.00 43.44 169 ASP A N 1
ATOM 1384 C CA . ASP A 1 169 ? 34.415 -12.779 -0.582 1.00 43.44 169 ASP A CA 1
ATOM 1385 C C . ASP A 1 169 ? 34.362 -13.919 -1.609 1.00 43.44 169 ASP A C 1
ATOM 1387 O O . ASP A 1 169 ? 33.289 -14.353 -2.050 1.00 43.44 169 ASP A O 1
ATOM 1391 N N . ASP A 1 170 ? 35.558 -14.299 -2.047 1.00 48.81 170 ASP A N 1
ATOM 1392 C CA . ASP A 1 170 ? 35.888 -15.134 -3.198 1.00 48.81 170 ASP A CA 1
ATOM 1393 C C . ASP A 1 170 ? 35.596 -16.627 -2.967 1.00 48.81 170 ASP A C 1
ATOM 1395 O O . ASP A 1 170 ? 36.517 -17.419 -2.798 1.00 48.81 170 ASP A O 1
ATOM 1399 N N . ASP A 1 171 ? 34.325 -17.037 -3.013 1.00 47.88 171 ASP A N 1
ATOM 1400 C CA . ASP A 1 171 ? 33.963 -18.460 -3.075 1.00 47.88 171 ASP A CA 1
ATOM 1401 C C . ASP A 1 171 ? 32.966 -18.745 -4.213 1.00 47.88 171 ASP A C 1
ATOM 1403 O O . ASP A 1 171 ? 31.867 -18.189 -4.282 1.00 47.88 171 ASP A O 1
ATOM 1407 N N . GLU A 1 172 ? 33.338 -19.660 -5.114 1.00 47.84 172 GLU A N 1
ATOM 1408 C CA . GLU A 1 172 ? 32.634 -20.030 -6.358 1.00 47.84 172 GLU A CA 1
ATOM 1409 C C . GLU A 1 172 ? 31.217 -20.642 -6.169 1.00 47.84 172 GLU A C 1
ATOM 1411 O O . GLU A 1 172 ? 30.527 -20.923 -7.149 1.00 47.84 172 GLU A O 1
ATOM 1416 N N . GLU A 1 173 ? 30.709 -20.750 -4.934 1.00 46.56 173 GLU A N 1
ATOM 1417 C CA . GLU A 1 173 ? 29.314 -21.090 -4.583 1.00 46.56 173 GLU A CA 1
ATOM 1418 C C . GLU A 1 173 ? 28.477 -19.878 -4.097 1.00 46.56 173 GLU A C 1
ATOM 1420 O O . GLU A 1 173 ? 27.389 -20.023 -3.526 1.00 46.56 173 GLU A O 1
ATOM 1425 N N . LEU A 1 174 ? 28.922 -18.641 -4.350 1.00 46.59 174 LEU A N 1
ATOM 1426 C CA . LEU A 1 174 ? 28.156 -17.423 -4.057 1.00 46.59 174 LEU A CA 1
ATOM 1427 C C . LEU A 1 174 ? 27.004 -17.232 -5.065 1.00 46.59 174 LEU A C 1
ATOM 1429 O O . LEU A 1 174 ? 27.041 -16.411 -5.986 1.00 46.59 174 LEU A O 1
ATOM 1433 N N . ALA A 1 175 ? 25.934 -18.013 -4.898 1.00 42.28 175 ALA A N 1
ATOM 1434 C CA . ALA A 1 175 ? 24.677 -17.858 -5.621 1.00 42.28 175 ALA A CA 1
ATOM 1435 C C . ALA A 1 175 ? 24.287 -16.373 -5.701 1.00 42.28 175 ALA A C 1
ATOM 1437 O O . ALA A 1 175 ? 24.077 -15.731 -4.673 1.00 42.28 175 ALA A O 1
ATOM 1438 N N . LYS A 1 176 ? 24.173 -15.840 -6.925 1.00 44.47 176 LYS A N 1
ATOM 1439 C CA . LYS A 1 176 ? 23.728 -14.477 -7.273 1.00 44.47 176 LYS A CA 1
ATOM 1440 C C . LYS A 1 176 ? 22.446 -14.095 -6.511 1.00 44.47 176 LYS A C 1
ATOM 1442 O O . LYS A 1 176 ? 21.334 -14.243 -7.028 1.00 44.47 176 LYS A O 1
ATOM 1447 N N . LYS A 1 177 ? 22.570 -13.617 -5.270 1.00 51.47 177 LYS A N 1
ATOM 1448 C CA . LYS A 1 177 ? 21.446 -13.230 -4.409 1.00 51.47 177 LYS A CA 1
ATOM 1449 C C . LYS A 1 177 ? 20.873 -11.926 -4.948 1.00 51.47 177 LYS A C 1
ATOM 1451 O O . LYS A 1 177 ? 21.416 -10.847 -4.743 1.00 51.47 177 LYS A O 1
ATOM 1456 N N . ARG A 1 178 ? 19.759 -12.019 -5.676 1.00 52.81 178 ARG A N 1
ATOM 1457 C CA . ARG A 1 178 ? 19.027 -10.840 -6.154 1.00 52.81 178 ARG A CA 1
ATOM 1458 C C . ARG A 1 178 ? 18.492 -10.070 -4.941 1.00 52.81 178 ARG A C 1
ATOM 1460 O O . ARG A 1 178 ? 17.635 -10.560 -4.217 1.00 52.81 178 ARG A O 1
ATOM 1467 N N . MET A 1 179 ? 19.018 -8.865 -4.720 1.00 63.34 179 MET A N 1
ATOM 1468 C CA . MET A 1 179 ? 18.619 -7.975 -3.615 1.00 63.34 179 MET A CA 1
ATOM 1469 C C . MET A 1 179 ? 17.196 -7.430 -3.776 1.00 63.34 179 MET A C 1
ATOM 1471 O O . MET A 1 179 ? 16.540 -7.048 -2.806 1.00 63.34 179 MET A O 1
ATOM 1475 N N . LEU A 1 180 ? 16.724 -7.383 -5.022 1.00 71.56 180 LEU A N 1
ATOM 1476 C CA . LEU A 1 180 ? 15.454 -6.800 -5.418 1.00 71.56 180 LEU A CA 1
ATOM 1477 C C . LEU A 1 180 ? 14.558 -7.870 -6.038 1.00 71.56 180 LEU A C 1
ATOM 1479 O O . LEU A 1 180 ? 14.995 -8.668 -6.870 1.00 71.56 180 LEU A O 1
ATOM 1483 N N . ARG A 1 181 ? 13.278 -7.830 -5.676 1.00 77.75 181 ARG A N 1
ATOM 1484 C CA . ARG A 1 181 ? 12.204 -8.567 -6.334 1.00 77.75 181 ARG A CA 1
ATOM 1485 C C . ARG A 1 181 ? 11.310 -7.609 -7.109 1.00 77.75 181 ARG A C 1
ATOM 1487 O O . ARG A 1 181 ? 11.092 -6.466 -6.708 1.00 77.75 181 ARG A O 1
ATOM 1494 N N . ILE A 1 182 ? 10.756 -8.110 -8.204 1.00 84.81 182 ILE A N 1
ATOM 1495 C CA . ILE A 1 182 ? 9.742 -7.401 -8.978 1.00 84.81 182 ILE A CA 1
ATOM 1496 C C . ILE A 1 182 ? 8.418 -7.481 -8.215 1.00 84.81 182 ILE A C 1
ATOM 1498 O O . ILE A 1 182 ? 8.022 -8.552 -7.752 1.00 84.81 182 ILE A O 1
ATOM 1502 N N . SER A 1 183 ? 7.741 -6.347 -8.082 1.00 86.75 183 SER A N 1
ATOM 1503 C CA . SER A 1 183 ? 6.365 -6.260 -7.607 1.00 86.75 183 SER A CA 1
ATOM 1504 C C . SER A 1 183 ? 5.485 -5.729 -8.731 1.00 86.75 183 SER A C 1
ATOM 1506 O O . SER A 1 183 ? 5.656 -4.601 -9.193 1.00 86.75 183 SER A O 1
ATOM 1508 N N . THR A 1 184 ? 4.534 -6.555 -9.155 1.00 89.75 184 THR A N 1
ATOM 1509 C CA . THR A 1 184 ? 3.513 -6.255 -10.170 1.00 89.75 184 THR A CA 1
ATOM 1510 C C . THR A 1 184 ? 2.319 -5.492 -9.599 1.00 89.75 184 THR A C 1
ATOM 1512 O O . THR A 1 184 ? 1.372 -5.220 -10.330 1.00 89.75 184 THR A O 1
ATOM 1515 N N . ALA A 1 185 ? 2.363 -5.101 -8.319 1.00 87.94 185 ALA A N 1
ATOM 1516 C CA . ALA A 1 185 ? 1.249 -4.456 -7.628 1.00 87.94 185 ALA A CA 1
ATOM 1517 C C . ALA A 1 185 ? 0.639 -3.249 -8.380 1.00 87.94 185 ALA A C 1
ATOM 1519 O O . ALA A 1 185 ? -0.588 -3.168 -8.429 1.00 87.94 185 ALA A O 1
ATOM 1520 N N . PRO A 1 186 ? 1.407 -2.331 -9.011 1.00 87.25 186 PRO A N 1
ATOM 1521 C CA . PRO A 1 186 ? 0.815 -1.228 -9.779 1.00 87.25 186 PRO A CA 1
ATOM 1522 C C . PRO A 1 186 ? -0.029 -1.711 -10.961 1.00 87.25 186 PRO A C 1
ATOM 1524 O O . PRO A 1 186 ? -1.174 -1.282 -11.125 1.00 87.25 186 PRO A O 1
ATOM 1527 N N . ALA A 1 187 ? 0.519 -2.632 -11.756 1.00 90.81 187 ALA A N 1
ATOM 1528 C CA . ALA A 1 187 ? -0.171 -3.244 -12.883 1.00 90.81 187 ALA A CA 1
ATOM 1529 C C . ALA A 1 187 ? -1.396 -4.056 -12.428 1.00 90.81 187 ALA A C 1
ATOM 1531 O O . ALA A 1 187 ? -2.465 -3.932 -13.020 1.00 90.81 187 ALA A O 1
ATOM 1532 N N . GLU A 1 188 ? -1.284 -4.818 -11.337 1.00 90.75 188 GLU A N 1
ATOM 1533 C CA . GLU A 1 188 ? -2.393 -5.582 -10.749 1.00 90.75 188 GLU A CA 1
ATOM 1534 C C . GLU A 1 188 ? -3.526 -4.677 -10.267 1.00 90.75 188 GLU A C 1
ATOM 1536 O O . GLU A 1 188 ? -4.690 -4.961 -10.532 1.00 90.75 188 GLU A O 1
ATOM 1541 N N . ILE A 1 189 ? -3.216 -3.565 -9.594 1.00 89.12 189 ILE A N 1
ATOM 1542 C CA . ILE A 1 189 ? -4.225 -2.590 -9.158 1.00 89.12 189 ILE A CA 1
ATOM 1543 C C . ILE A 1 189 ? -4.930 -1.981 -10.371 1.00 89.12 189 ILE A C 1
ATOM 1545 O O . ILE A 1 189 ? -6.155 -1.837 -10.359 1.00 89.12 189 ILE A O 1
ATOM 1549 N N . CYS A 1 190 ? -4.176 -1.625 -11.414 1.00 91.25 190 CYS A N 1
ATOM 1550 C CA . CYS A 1 190 ? -4.735 -1.084 -12.649 1.00 91.25 190 CYS A CA 1
ATOM 1551 C C . CYS A 1 190 ? -5.668 -2.098 -13.331 1.00 91.25 190 CYS A C 1
ATOM 1553 O O . CYS A 1 190 ? -6.810 -1.765 -13.646 1.00 91.25 190 CYS A O 1
ATOM 1555 N N . LEU A 1 191 ? -5.230 -3.355 -13.449 1.00 92.62 191 LEU A N 1
ATOM 1556 C CA . LEU A 1 191 ? -6.036 -4.454 -13.975 1.00 92.62 191 LEU A CA 1
ATOM 1557 C C . LEU A 1 191 ? -7.299 -4.668 -13.137 1.00 92.62 191 LEU A C 1
ATOM 1559 O O . LEU A 1 191 ? -8.403 -4.694 -13.665 1.00 92.62 191 LEU A O 1
ATOM 1563 N N . MET A 1 192 ? -7.180 -4.758 -11.814 1.00 91.75 192 MET A N 1
ATO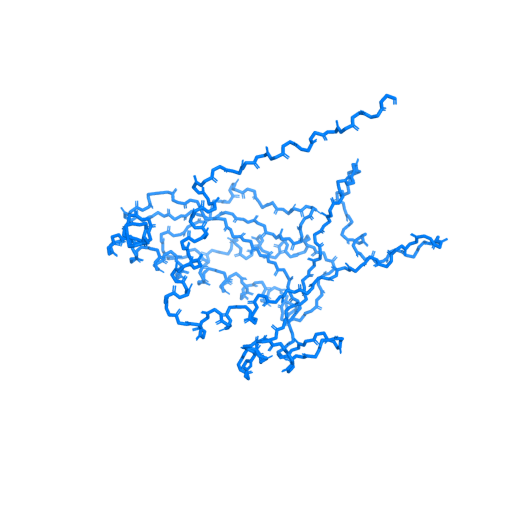M 1564 C CA . MET A 1 192 ? -8.339 -4.973 -10.946 1.00 91.75 192 MET A CA 1
ATOM 1565 C C . MET A 1 192 ? -9.385 -3.864 -11.086 1.00 91.75 192 MET A C 1
ATOM 1567 O O . MET A 1 192 ? -10.577 -4.155 -11.007 1.00 91.75 192 MET A O 1
ATOM 1571 N N . LYS A 1 193 ? -8.966 -2.613 -11.319 1.00 90.06 193 LYS A N 1
ATOM 1572 C CA . LYS A 1 193 ? -9.877 -1.484 -11.568 1.00 90.06 193 LYS A CA 1
ATOM 1573 C C . LYS A 1 193 ? -10.577 -1.566 -12.926 1.00 90.06 193 LYS A C 1
ATOM 1575 O O . LYS A 1 193 ? -11.719 -1.120 -13.012 1.00 90.06 193 LYS A O 1
ATOM 1580 N N . SER A 1 194 ? -9.931 -2.125 -13.952 1.00 91.25 194 SER A N 1
ATOM 1581 C CA . SER A 1 194 ? -10.529 -2.284 -15.285 1.00 91.25 194 SER A CA 1
ATOM 1582 C C . SER A 1 194 ? -11.509 -3.460 -15.371 1.00 91.25 194 SER A C 1
ATOM 1584 O O . SER A 1 194 ? -12.360 -3.489 -16.259 1.00 91.25 194 SER A O 1
ATOM 1586 N N . LEU A 1 195 ? -11.435 -4.415 -14.438 1.00 92.44 195 LEU A N 1
ATOM 1587 C CA . LEU A 1 195 ? -12.298 -5.594 -14.441 1.00 92.44 195 LEU A CA 1
ATOM 1588 C C . LEU A 1 195 ? -13.757 -5.291 -14.026 1.00 92.44 195 LEU A C 1
ATOM 1590 O O . LEU A 1 195 ? -14.020 -4.433 -13.166 1.00 92.44 195 LEU A O 1
ATOM 1594 N N . PRO A 1 196 ? -14.734 -6.054 -14.567 1.00 93.44 196 PRO A N 1
ATOM 1595 C CA . PRO A 1 196 ? -16.143 -5.916 -14.212 1.00 93.44 196 PRO A CA 1
ATOM 1596 C C . PRO A 1 196 ? -16.396 -6.036 -12.707 1.00 93.44 196 PRO A C 1
ATOM 1598 O O . PRO A 1 196 ? -15.732 -6.797 -11.999 1.00 93.44 196 PRO A O 1
ATOM 1601 N N . ASN A 1 197 ? -17.423 -5.338 -12.213 1.00 87.75 197 ASN A N 1
ATOM 1602 C CA . ASN A 1 197 ? -17.735 -5.304 -10.781 1.00 87.75 197 ASN A CA 1
ATOM 1603 C C . ASN A 1 197 ? -17.970 -6.705 -10.185 1.00 87.75 197 ASN A C 1
ATOM 1605 O O . ASN A 1 197 ? -17.488 -6.997 -9.095 1.00 87.75 197 ASN A O 1
ATOM 1609 N N . LYS A 1 198 ? -18.622 -7.604 -10.938 1.00 88.19 198 LYS A N 1
ATOM 1610 C CA . LYS A 1 198 ? -18.834 -9.004 -10.527 1.00 88.19 198 LYS A CA 1
ATOM 1611 C C . LYS A 1 198 ? -17.517 -9.720 -10.202 1.00 88.19 198 LYS A C 1
ATOM 1613 O O . LYS A 1 198 ? -17.441 -10.449 -9.218 1.00 88.19 198 LYS A O 1
ATOM 1618 N N . PHE A 1 199 ? -16.467 -9.477 -10.989 1.00 88.88 199 PHE A N 1
ATOM 1619 C CA . PHE A 1 199 ? -15.152 -10.076 -10.764 1.00 88.88 199 PHE A CA 1
ATOM 1620 C C . PHE A 1 199 ? -14.484 -9.502 -9.510 1.00 88.88 199 PHE A C 1
ATOM 1622 O O . PHE A 1 199 ? -13.983 -10.245 -8.669 1.00 88.88 199 PHE A O 1
ATOM 1629 N N . ARG A 1 200 ? -14.533 -8.174 -9.340 1.00 87.31 200 ARG A N 1
ATOM 1630 C CA . ARG A 1 200 ? -14.010 -7.503 -8.140 1.00 87.31 200 ARG A CA 1
ATOM 1631 C C . ARG A 1 200 ? -14.699 -7.994 -6.866 1.00 87.31 200 ARG A C 1
ATOM 1633 O O . ARG A 1 200 ? -14.022 -8.284 -5.885 1.00 87.31 200 ARG A O 1
ATOM 1640 N N . GLN A 1 201 ? -16.021 -8.148 -6.896 1.00 85.62 201 GLN A N 1
ATOM 1641 C CA . GLN A 1 201 ? -16.800 -8.694 -5.783 1.00 85.62 201 GLN A CA 1
ATOM 1642 C C . GLN A 1 201 ? -16.401 -10.138 -5.464 1.00 85.62 201 GLN A C 1
ATOM 1644 O O . GLN A 1 201 ? -16.153 -10.455 -4.303 1.00 85.62 201 GLN A O 1
ATOM 1649 N N . ALA A 1 202 ? -16.266 -10.998 -6.479 1.00 86.31 202 ALA A N 1
ATOM 1650 C CA . ALA A 1 202 ? -15.806 -12.373 -6.290 1.00 86.31 202 ALA A CA 1
ATOM 1651 C C . ALA A 1 202 ? -14.403 -12.433 -5.660 1.00 86.31 202 ALA A C 1
ATOM 1653 O O . ALA A 1 202 ? -14.174 -13.203 -4.729 1.00 86.31 202 ALA A O 1
ATOM 1654 N N . TYR A 1 203 ? -13.483 -11.572 -6.101 1.00 86.50 203 TYR A N 1
ATOM 1655 C CA . TYR A 1 203 ? -12.145 -11.460 -5.519 1.00 86.50 203 TYR A CA 1
ATOM 1656 C C . TYR A 1 203 ? -12.175 -11.017 -4.048 1.00 86.50 203 TYR A C 1
ATOM 1658 O O . TYR A 1 203 ? -11.460 -11.575 -3.213 1.00 86.50 203 TYR A O 1
ATOM 1666 N N . VAL A 1 204 ? -13.016 -10.036 -3.702 1.00 82.44 204 VAL A N 1
ATOM 1667 C CA . VAL A 1 204 ? -13.177 -9.594 -2.308 1.00 82.44 204 VAL A CA 1
ATOM 1668 C C . VAL A 1 204 ? -13.748 -10.714 -1.439 1.00 82.44 204 VAL A C 1
ATOM 1670 O O . VAL A 1 204 ? -13.224 -10.961 -0.355 1.00 82.44 204 VAL A O 1
ATOM 1673 N N . LEU A 1 205 ? -14.760 -11.435 -1.922 1.00 81.88 205 LEU A N 1
ATOM 1674 C CA . LEU A 1 205 ? -15.310 -12.595 -1.218 1.00 81.88 205 LEU A CA 1
ATOM 1675 C C . LEU A 1 205 ? -14.261 -13.676 -0.988 1.00 81.88 205 LEU A C 1
ATOM 1677 O O . LEU A 1 205 ? -14.166 -14.191 0.119 1.00 81.88 205 LEU A O 1
ATOM 1681 N N . ALA A 1 206 ? -13.450 -13.992 -1.999 1.00 84.44 206 ALA A N 1
ATOM 1682 C CA . ALA A 1 206 ? -12.376 -14.970 -1.863 1.00 84.44 206 ALA A CA 1
ATOM 1683 C C . ALA A 1 206 ? -11.372 -14.561 -0.770 1.00 84.44 206 ALA A C 1
ATOM 1685 O O . ALA A 1 206 ? -10.944 -15.399 0.022 1.00 84.44 206 ALA A O 1
ATOM 1686 N N . LYS A 1 207 ? -11.047 -13.265 -0.662 1.00 80.19 207 LYS A N 1
ATOM 1687 C CA . LYS A 1 207 ? -10.210 -12.742 0.430 1.00 80.19 207 LYS A CA 1
ATOM 1688 C C . LYS A 1 207 ? -10.870 -12.857 1.800 1.00 80.19 207 LYS A C 1
ATOM 1690 O O . LYS A 1 207 ? -10.193 -13.214 2.757 1.00 80.19 207 LYS A O 1
ATOM 1695 N N . ILE A 1 208 ? -12.162 -12.543 1.901 1.00 75.44 208 ILE A N 1
ATOM 1696 C CA . ILE A 1 208 ? -12.917 -12.687 3.152 1.00 75.44 208 ILE A CA 1
ATOM 1697 C C . ILE A 1 208 ? -12.922 -14.157 3.574 1.00 75.44 208 ILE A C 1
ATOM 1699 O O . ILE A 1 208 ? -12.564 -14.463 4.704 1.00 75.44 208 ILE A O 1
ATOM 1703 N N . LEU A 1 209 ? -13.247 -15.063 2.650 1.00 76.81 209 LEU A N 1
ATOM 1704 C CA . LEU A 1 209 ? -13.282 -16.500 2.902 1.00 76.81 209 LEU A CA 1
ATOM 1705 C C . LEU A 1 209 ? -11.926 -17.039 3.350 1.00 76.81 209 LEU A C 1
ATOM 1707 O O . LEU A 1 209 ? -11.883 -17.788 4.315 1.00 76.81 209 LEU A O 1
ATOM 1711 N N . LYS A 1 210 ? -10.817 -16.598 2.744 1.00 75.94 210 LYS A N 1
ATOM 1712 C CA . LYS A 1 210 ? -9.471 -16.975 3.203 1.00 75.94 210 LYS A CA 1
ATOM 1713 C C . LYS A 1 210 ? -9.221 -16.628 4.679 1.00 75.94 210 LYS A C 1
ATOM 1715 O O . LYS A 1 210 ? -8.503 -17.349 5.353 1.00 75.94 210 LYS A O 1
ATOM 1720 N N . ASN A 1 211 ? -9.786 -15.530 5.174 1.00 67.81 211 ASN A N 1
ATOM 1721 C CA . ASN A 1 211 ? -9.600 -15.102 6.562 1.00 67.81 211 ASN A CA 1
ATOM 1722 C C . ASN A 1 211 ? -10.587 -15.764 7.538 1.00 67.81 211 ASN A C 1
ATOM 1724 O O . ASN A 1 211 ? -10.370 -15.703 8.744 1.00 67.81 211 ASN A O 1
ATOM 1728 N N . VAL A 1 212 ? -11.690 -16.323 7.032 1.00 65.06 212 VAL A N 1
ATOM 1729 C CA . VAL A 1 212 ? -12.770 -16.922 7.835 1.00 65.06 212 VAL A CA 1
ATOM 1730 C C . VAL A 1 212 ? -12.680 -18.451 7.852 1.00 65.06 212 VAL A C 1
ATOM 1732 O O . VAL A 1 212 ? -13.070 -19.073 8.836 1.00 65.06 212 VAL A O 1
ATOM 1735 N N . CYS A 1 213 ? -12.159 -19.070 6.792 1.00 52.53 213 CYS A N 1
ATOM 1736 C CA . CYS A 1 213 ? -11.926 -20.506 6.728 1.00 52.53 213 CYS A CA 1
ATOM 1737 C C . CYS A 1 213 ? -10.559 -20.845 7.347 1.00 52.53 213 CYS A C 1
ATOM 1739 O O . CYS A 1 213 ? -9.560 -20.261 6.923 1.00 52.53 213 CYS A O 1
ATOM 1741 N N . PRO A 1 214 ? -10.484 -21.783 8.310 1.00 53.28 214 PRO A N 1
ATOM 1742 C CA . PRO A 1 214 ? -9.206 -22.262 8.816 1.00 53.28 214 PRO A CA 1
ATOM 1743 C C . PRO A 1 214 ? -8.390 -22.882 7.676 1.00 53.28 214 PRO A C 1
ATOM 1745 O O . PRO A 1 214 ? -8.929 -23.570 6.806 1.00 53.28 214 PRO A O 1
ATOM 1748 N N . GLU A 1 215 ? -7.089 -22.607 7.679 1.00 50.91 215 GLU A N 1
ATOM 1749 C CA . GLU A 1 215 ? -6.134 -23.245 6.780 1.00 50.91 215 GLU A CA 1
ATOM 1750 C C . GLU A 1 215 ? -6.110 -24.740 7.137 1.00 50.91 215 GLU A C 1
ATOM 1752 O O . GLU A 1 215 ? -5.866 -25.103 8.287 1.00 50.91 215 GLU A O 1
ATOM 1757 N N . ILE A 1 216 ? -6.470 -25.612 6.191 1.00 47.69 216 ILE A N 1
ATOM 1758 C CA . ILE A 1 216 ? -6.329 -27.055 6.391 1.00 47.69 216 ILE A CA 1
ATOM 1759 C C . ILE A 1 216 ? -4.833 -27.334 6.279 1.00 47.69 216 ILE A C 1
ATOM 1761 O O . ILE A 1 216 ? -4.300 -27.347 5.168 1.00 47.69 216 ILE A O 1
ATOM 1765 N N . ASP A 1 217 ? -4.162 -27.517 7.417 1.00 42.34 217 ASP A N 1
ATOM 1766 C CA . ASP A 1 217 ? -2.808 -28.064 7.451 1.00 42.34 217 ASP A CA 1
ATOM 1767 C C . ASP A 1 217 ? -2.877 -29.479 6.878 1.00 42.34 217 ASP A C 1
ATOM 1769 O O . ASP A 1 217 ? -3.298 -30.438 7.529 1.00 42.34 217 ASP A O 1
ATOM 1773 N N . VAL A 1 218 ? -2.521 -29.611 5.603 1.00 46.47 218 VAL A N 1
ATOM 1774 C CA . VAL A 1 218 ? -2.278 -30.919 5.015 1.00 46.47 218 VAL A CA 1
ATOM 1775 C C . VAL A 1 218 ? -0.926 -31.350 5.556 1.00 46.47 218 VAL A C 1
ATOM 1777 O O . VAL A 1 218 ? 0.109 -30.994 4.996 1.00 46.47 218 VAL A O 1
ATOM 1780 N N . GLU A 1 219 ? -0.935 -32.081 6.671 1.00 41.94 219 GLU A N 1
ATOM 1781 C CA . GLU A 1 219 ? 0.233 -32.822 7.127 1.00 41.94 219 GLU A CA 1
ATOM 1782 C C . GLU A 1 219 ? 0.741 -33.654 5.944 1.00 41.94 219 GLU A C 1
ATOM 1784 O O . GLU A 1 219 ? 0.143 -34.659 5.546 1.00 41.94 219 GLU A O 1
ATOM 1789 N N . THR A 1 220 ? 1.843 -33.217 5.333 1.00 43.38 220 THR A N 1
ATOM 1790 C CA . THR A 1 220 ? 2.640 -34.064 4.455 1.00 43.38 220 THR A CA 1
ATOM 1791 C C . THR A 1 220 ? 3.118 -35.220 5.310 1.00 43.38 220 THR A C 1
ATOM 1793 O O . THR A 1 220 ? 4.120 -35.100 6.013 1.00 43.38 220 THR A O 1
ATOM 1796 N N . LYS A 1 221 ? 2.374 -36.331 5.275 1.00 38.12 221 LYS A N 1
ATOM 1797 C CA . LYS A 1 221 ? 2.838 -37.623 5.765 1.00 38.12 221 LYS A CA 1
ATOM 1798 C C . LYS A 1 221 ? 4.202 -37.864 5.132 1.00 38.12 221 LYS A C 1
ATOM 1800 O O . LYS A 1 221 ? 4.299 -38.103 3.928 1.00 38.12 221 LYS A O 1
ATOM 1805 N N . GLN A 1 222 ? 5.251 -37.744 5.942 1.00 38.47 222 GLN A N 1
ATOM 1806 C CA . GLN A 1 222 ? 6.543 -38.326 5.634 1.00 38.47 222 GLN A CA 1
ATOM 1807 C C . GLN A 1 222 ? 6.277 -39.810 5.401 1.00 38.47 222 GLN A C 1
ATOM 1809 O O . GLN A 1 222 ? 5.943 -40.540 6.333 1.00 38.47 222 GLN A O 1
ATOM 1814 N N . TYR A 1 223 ? 6.364 -40.246 4.148 1.00 38.19 223 TYR A N 1
ATOM 1815 C CA . TYR A 1 223 ? 6.590 -41.651 3.874 1.00 38.19 223 TYR A CA 1
ATOM 1816 C C . TYR A 1 223 ? 7.972 -41.968 4.444 1.00 38.19 223 TYR A C 1
ATOM 1818 O O . TYR A 1 223 ? 8.992 -41.623 3.850 1.00 38.19 223 TYR A O 1
ATOM 1826 N N . GLY A 1 224 ? 7.981 -42.543 5.647 1.00 36.25 224 GLY A N 1
ATOM 1827 C CA . GLY A 1 224 ? 9.111 -43.309 6.137 1.00 36.25 224 GLY A CA 1
ATOM 1828 C C . GLY A 1 224 ? 9.312 -44.469 5.175 1.00 36.25 224 GLY A C 1
ATOM 1829 O O . GLY A 1 224 ? 8.433 -45.315 5.031 1.00 36.25 224 GLY A O 1
ATOM 1830 N N . LEU A 1 225 ? 10.431 -44.442 4.461 1.00 36.72 225 LEU A N 1
ATOM 1831 C CA . LEU A 1 225 ? 11.003 -45.645 3.887 1.00 36.72 225 LEU A CA 1
ATOM 1832 C C . LEU A 1 225 ? 11.857 -46.255 4.998 1.00 36.72 225 LEU A C 1
ATOM 1834 O O . LEU A 1 225 ? 12.871 -45.671 5.387 1.00 36.72 225 LEU A O 1
ATOM 1838 N N . GLU A 1 226 ? 11.339 -47.350 5.552 1.00 36.03 226 GLU A N 1
ATOM 1839 C CA . GLU A 1 226 ? 12.137 -48.404 6.185 1.00 36.03 226 GLU A CA 1
ATOM 1840 C C . GLU A 1 226 ? 13.161 -48.972 5.193 1.00 36.03 226 GLU A C 1
ATOM 1842 O O . GLU A 1 226 ? 12.847 -49.024 3.977 1.00 36.03 226 GLU A O 1
#